Protein AF-A0A959ILE0-F1 (afdb_monomer_lite)

pLDDT: mean 98.1, std 1.29, range [90.69, 98.88]

Foldseek 3Di:
DPPQAAQALDPVQVVVVVVCVVPQDLQKAFEAEQRHTDDIDGHGNPDDNYDYDAQDDDPVQSDPVNSVVCSVVSNHGHNDDCRNVPNDPWQVVCLVVLLVVVQVVCVVPPPRAQQLHEAEEEDLDRHCLSNLVSNQVRLHQYEYEYQDVVSVVVSCVVVSAVEEDQDPVVSVVVSNVSSVVSGRHGYYYNDDPD

Radius of gyration: 21.3 Å; chains: 1; bounding box: 47×32×57 Å

Structure (mmCIF, N/CA/C/O backbone):
data_AF-A0A959ILE0-F1
#
_entry.id   AF-A0A959ILE0-F1
#
loop_
_atom_site.group_PDB
_atom_site.id
_atom_site.type_symbol
_atom_site.label_atom_id
_atom_site.label_alt_id
_atom_site.label_comp_id
_atom_site.label_asym_id
_atom_site.label_entity_id
_atom_site.label_seq_id
_atom_site.pdbx_PDB_ins_code
_atom_site.Cartn_x
_atom_site.Cartn_y
_atom_site.Cartn_z
_atom_site.occupancy
_atom_site.B_iso_or_equiv
_atom_site.auth_seq_id
_atom_site.auth_comp_id
_atom_site.auth_asym_id
_atom_site.auth_atom_id
_atom_site.pdbx_PDB_model_num
ATOM 1 N N . TYR A 1 1 ? 2.939 3.108 -3.927 1.00 90.69 1 TYR A N 1
ATOM 2 C CA . TYR A 1 1 ? 2.447 3.093 -2.524 1.00 90.69 1 TYR A CA 1
ATOM 3 C C . TYR A 1 1 ? 3.365 2.202 -1.694 1.00 90.69 1 TYR A C 1
ATOM 5 O O . TYR A 1 1 ? 4.237 1.571 -2.276 1.00 90.69 1 TYR A O 1
ATOM 13 N N . GLY A 1 2 ? 3.186 2.142 -0.366 1.00 90.69 2 GLY A N 1
ATOM 14 C CA . GLY A 1 2 ? 3.965 1.242 0.498 1.00 90.69 2 GLY A CA 1
ATOM 15 C C . GLY A 1 2 ? 5.450 1.609 0.555 1.00 90.69 2 GLY A C 1
ATOM 16 O O . GLY A 1 2 ? 6.290 0.851 0.085 1.00 90.69 2 GLY A O 1
ATOM 17 N N . GLY A 1 3 ? 5.769 2.797 1.073 1.00 92.38 3 GLY A N 1
ATOM 18 C CA . GLY A 1 3 ? 7.134 3.328 1.055 1.00 92.38 3 GLY A CA 1
ATOM 19 C C . GLY A 1 3 ? 7.540 3.778 -0.348 1.00 92.38 3 GLY A C 1
ATOM 20 O O . GLY A 1 3 ? 6.839 4.576 -0.970 1.00 92.38 3 GLY A O 1
ATOM 21 N N . THR A 1 4 ? 8.650 3.248 -0.861 1.00 94.19 4 THR A N 1
ATOM 22 C CA . THR A 1 4 ? 9.265 3.651 -2.138 1.00 94.19 4 THR A CA 1
ATOM 23 C C . THR A 1 4 ? 8.757 2.870 -3.356 1.00 94.19 4 THR A C 1
ATOM 25 O O . THR A 1 4 ? 9.432 2.838 -4.379 1.00 94.19 4 THR A O 1
ATOM 28 N N . GLY A 1 5 ? 7.576 2.241 -3.282 1.00 96.50 5 GLY A N 1
ATOM 29 C CA . GLY A 1 5 ? 6.996 1.505 -4.411 1.00 96.50 5 GLY A CA 1
ATOM 30 C C . GLY A 1 5 ? 6.682 2.419 -5.603 1.00 96.50 5 GLY A C 1
ATOM 31 O O . GLY A 1 5 ? 5.855 3.330 -5.462 1.00 96.50 5 GLY A O 1
ATOM 32 N N . ARG A 1 6 ? 7.305 2.161 -6.763 1.00 97.81 6 ARG A N 1
ATOM 33 C CA . ARG A 1 6 ? 7.253 2.997 -7.983 1.00 97.81 6 ARG A CA 1
ATOM 34 C C . ARG A 1 6 ? 6.682 2.246 -9.193 1.00 97.81 6 ARG A C 1
ATOM 36 O O . ARG A 1 6 ? 6.701 1.021 -9.235 1.00 97.81 6 ARG A O 1
ATOM 43 N N . ALA A 1 7 ? 6.201 3.009 -10.179 1.00 98.31 7 ALA A N 1
ATOM 44 C CA . ALA A 1 7 ? 5.674 2.490 -11.448 1.00 98.31 7 ALA A CA 1
ATOM 45 C C . ALA A 1 7 ? 6.743 2.320 -12.544 1.00 98.31 7 ALA A C 1
ATOM 47 O O . ALA A 1 7 ? 6.617 1.454 -13.406 1.00 98.31 7 ALA A O 1
ATOM 48 N N . ALA A 1 8 ? 7.795 3.137 -12.499 1.00 98.56 8 ALA A N 1
ATOM 49 C CA . ALA A 1 8 ? 8.966 3.072 -13.366 1.00 98.56 8 ALA A CA 1
ATOM 50 C C . ALA A 1 8 ? 10.212 3.425 -12.544 1.00 98.56 8 ALA A C 1
ATOM 52 O O . ALA A 1 8 ? 10.105 4.104 -11.516 1.00 98.56 8 ALA A O 1
ATOM 53 N N . ARG A 1 9 ? 11.384 2.949 -12.980 1.00 98.44 9 ARG A N 1
ATOM 54 C CA . ARG A 1 9 ? 12.636 3.094 -12.217 1.00 98.44 9 ARG A CA 1
ATOM 55 C C . ARG A 1 9 ? 12.995 4.559 -11.976 1.00 98.44 9 ARG A C 1
ATOM 57 O O . ARG A 1 9 ? 13.270 4.977 -10.851 1.00 98.44 9 ARG A O 1
ATOM 64 N N . ASP A 1 10 ? 12.945 5.311 -13.064 1.00 98.25 10 ASP A N 1
ATOM 65 C CA . ASP A 1 10 ? 13.296 6.714 -13.192 1.00 98.25 10 ASP A CA 1
ATOM 66 C C . ASP A 1 10 ? 12.513 7.330 -14.367 1.00 98.25 10 ASP A C 1
ATOM 68 O O . ASP A 1 10 ? 11.822 6.633 -15.120 1.00 98.25 10 ASP A O 1
ATOM 72 N N . TRP A 1 11 ? 12.596 8.652 -14.520 1.00 98.38 11 TRP A N 1
ATOM 73 C CA . TRP A 1 11 ? 11.901 9.374 -15.589 1.00 98.38 11 TRP A CA 1
ATOM 74 C C . TRP A 1 11 ? 12.326 8.949 -17.005 1.00 98.38 11 TRP A C 1
ATOM 76 O O . TRP A 1 11 ? 11.441 8.730 -17.837 1.00 98.38 11 TRP A O 1
ATOM 86 N N . PRO A 1 12 ? 13.625 8.761 -17.318 1.00 98.56 12 PRO A N 1
ATOM 87 C CA . PRO A 1 12 ? 14.031 8.213 -18.611 1.00 98.56 12 PRO A CA 1
ATOM 88 C C . PRO A 1 12 ? 13.381 6.859 -18.924 1.00 98.56 12 PRO A C 1
ATOM 90 O O . PRO A 1 12 ? 12.897 6.655 -20.040 1.00 98.56 12 PRO A O 1
ATOM 93 N N . SER A 1 13 ? 13.314 5.961 -17.937 1.00 98.62 13 SER A N 1
ATOM 94 C CA . SER A 1 13 ? 12.658 4.658 -18.059 1.00 98.62 13 SER A CA 1
ATOM 95 C C . SER A 1 13 ? 11.158 4.805 -18.289 1.00 98.62 13 SER A C 1
ATOM 97 O O . SER A 1 13 ? 10.626 4.147 -19.177 1.00 98.62 13 SER A O 1
ATOM 99 N N . TYR A 1 14 ? 10.484 5.707 -17.568 1.00 98.75 14 TYR A N 1
ATOM 100 C CA . TYR A 1 14 ? 9.071 6.026 -17.798 1.00 98.75 14 TYR A CA 1
ATOM 101 C C . TYR A 1 14 ? 8.812 6.465 -19.246 1.00 98.75 14 TYR A C 1
ATOM 103 O O . TYR A 1 14 ? 7.961 5.899 -19.931 1.00 98.75 14 TYR A O 1
ATOM 111 N N . HIS A 1 15 ? 9.585 7.425 -19.756 1.00 98.69 15 HIS A N 1
ATOM 112 C CA . HIS A 1 15 ? 9.412 7.893 -21.130 1.00 98.69 15 HIS A CA 1
ATOM 113 C C . HIS A 1 15 ? 9.738 6.805 -22.161 1.00 98.69 15 HIS A C 1
ATOM 115 O O . HIS A 1 15 ? 9.081 6.731 -23.197 1.00 98.69 15 HIS A O 1
ATOM 121 N N . ALA A 1 16 ? 10.727 5.949 -21.890 1.00 98.62 16 ALA A N 1
ATOM 122 C CA . ALA A 1 16 ? 11.033 4.808 -22.745 1.00 98.62 16 ALA A CA 1
ATOM 123 C C . ALA A 1 16 ? 9.901 3.768 -22.755 1.00 98.62 16 ALA A C 1
ATOM 125 O O . ALA A 1 16 ? 9.574 3.266 -23.829 1.00 98.62 16 ALA A O 1
ATOM 126 N N . LEU A 1 17 ? 9.267 3.490 -21.608 1.00 98.69 17 LEU A N 1
ATOM 127 C CA . LEU A 1 17 ? 8.103 2.600 -21.517 1.00 98.69 17 LEU A CA 1
ATOM 128 C C . LEU A 1 17 ? 6.963 3.130 -22.382 1.00 98.69 17 LEU A C 1
ATOM 130 O O . LEU A 1 17 ? 6.455 2.403 -23.227 1.00 98.69 17 LEU A O 1
ATOM 134 N N . MET A 1 18 ? 6.626 4.414 -22.230 1.00 98.62 18 MET A N 1
ATOM 135 C CA . MET A 1 18 ? 5.557 5.051 -23.002 1.00 98.62 18 MET A CA 1
ATOM 136 C C . MET A 1 18 ? 5.820 4.999 -24.509 1.00 98.62 18 MET A C 1
ATOM 138 O O . MET A 1 18 ? 4.928 4.630 -25.268 1.00 98.62 18 MET A O 1
ATOM 142 N N . ARG A 1 19 ? 7.046 5.319 -24.952 1.00 98.44 19 ARG A N 1
ATOM 143 C CA . ARG A 1 19 ? 7.414 5.226 -26.375 1.00 98.44 19 ARG A CA 1
ATOM 144 C C . ARG A 1 19 ? 7.326 3.796 -26.899 1.00 98.44 19 ARG A C 1
ATOM 146 O O . ARG A 1 19 ? 6.804 3.597 -27.985 1.00 98.44 19 ARG A O 1
ATOM 153 N N . THR A 1 20 ? 7.819 2.826 -26.130 1.00 98.50 20 THR A N 1
ATOM 154 C CA . THR A 1 20 ? 7.827 1.415 -26.542 1.00 98.50 20 THR A CA 1
ATOM 155 C C . THR A 1 20 ? 6.406 0.873 -26.649 1.00 98.50 20 THR A C 1
ATOM 157 O O . THR A 1 20 ? 6.073 0.260 -27.653 1.00 98.50 20 THR A O 1
ATOM 160 N N . LEU A 1 21 ? 5.549 1.152 -25.660 1.00 98.38 21 LEU A N 1
ATOM 161 C CA . LEU A 1 21 ? 4.138 0.754 -25.671 1.00 98.38 21 LEU A CA 1
ATOM 162 C C . LEU A 1 21 ? 3.367 1.368 -26.844 1.00 98.38 21 LEU A C 1
ATOM 164 O O . LEU A 1 21 ? 2.532 0.692 -27.430 1.00 98.38 21 LEU A O 1
ATOM 168 N N . ALA A 1 22 ? 3.658 2.620 -27.209 1.00 98.44 22 ALA A N 1
ATOM 169 C CA . ALA A 1 22 ? 2.990 3.301 -28.318 1.00 98.44 22 ALA A CA 1
ATOM 170 C C . ALA A 1 22 ? 3.306 2.700 -29.700 1.00 98.44 22 ALA A C 1
ATOM 172 O O . ALA A 1 22 ? 2.550 2.925 -30.641 1.00 98.44 22 ALA A O 1
ATOM 173 N N . THR A 1 23 ? 4.414 1.964 -29.835 1.00 98.00 23 THR A N 1
ATOM 174 C CA . THR A 1 23 ? 4.855 1.366 -31.107 1.00 98.00 23 THR A CA 1
ATOM 175 C C . THR A 1 23 ? 4.936 -0.161 -31.064 1.00 98.00 23 THR A C 1
ATOM 177 O O . THR A 1 23 ? 5.464 -0.756 -32.001 1.00 98.00 23 THR A O 1
ATOM 180 N N . LEU A 1 24 ? 4.482 -0.797 -29.979 1.00 98.50 24 LEU A N 1
ATOM 181 C CA . LEU A 1 24 ? 4.552 -2.247 -29.798 1.00 98.50 24 LEU A CA 1
ATOM 182 C C . LEU A 1 24 ? 3.536 -2.933 -30.716 1.00 98.50 24 LEU A C 1
ATOM 184 O O . LEU A 1 24 ? 2.353 -2.598 -30.676 1.00 98.50 24 LEU A O 1
ATOM 188 N N . ARG A 1 25 ? 3.982 -3.890 -31.534 1.00 98.56 25 ARG A N 1
ATOM 189 C CA . ARG A 1 25 ? 3.092 -4.631 -32.439 1.00 98.56 25 ARG A CA 1
ATOM 190 C C . ARG A 1 25 ? 2.279 -5.693 -31.699 1.00 98.56 25 ARG A C 1
ATOM 192 O O . ARG A 1 25 ? 2.666 -6.166 -30.629 1.00 98.56 25 ARG A O 1
ATOM 199 N N . ASP A 1 26 ? 1.185 -6.126 -32.322 1.00 98.31 26 ASP A N 1
ATOM 200 C CA . ASP A 1 26 ? 0.279 -7.135 -31.763 1.00 98.31 26 ASP A CA 1
ATOM 201 C C . ASP A 1 26 ? 0.936 -8.505 -31.571 1.00 98.31 26 ASP A C 1
ATOM 203 O O . ASP A 1 26 ? 0.453 -9.296 -30.776 1.00 98.31 26 ASP A O 1
ATOM 207 N N . ASP A 1 27 ? 2.048 -8.802 -32.246 1.00 98.62 27 ASP A N 1
ATOM 208 C CA . ASP A 1 27 ? 2.811 -10.041 -32.085 1.00 98.62 27 ASP A CA 1
ATOM 209 C C . ASP A 1 27 ? 4.152 -9.836 -31.362 1.00 98.62 27 ASP A C 1
ATOM 211 O O . ASP A 1 27 ? 5.049 -10.671 -31.466 1.00 98.62 27 ASP A O 1
ATOM 215 N N . GLU A 1 28 ? 4.298 -8.744 -30.606 1.00 98.88 28 GLU A N 1
ATOM 216 C CA . GLU A 1 28 ? 5.492 -8.433 -29.818 1.00 98.88 28 GLU A CA 1
ATOM 217 C C . GLU A 1 28 ? 5.226 -8.422 -28.308 1.00 98.88 28 GLU A C 1
ATOM 219 O O . GLU A 1 28 ? 4.115 -8.187 -27.832 1.00 98.88 28 GLU A O 1
ATOM 224 N N . THR A 1 29 ? 6.284 -8.656 -27.534 1.00 98.88 29 THR A N 1
ATOM 225 C CA . THR A 1 29 ? 6.282 -8.596 -26.073 1.00 98.88 29 THR A CA 1
ATOM 226 C C . THR A 1 29 ? 7.426 -7.707 -25.590 1.00 98.88 29 THR A C 1
ATOM 228 O O . THR A 1 29 ? 8.596 -7.971 -25.881 1.00 98.88 29 THR A O 1
ATOM 231 N N . MET A 1 30 ? 7.103 -6.670 -24.815 1.00 98.81 30 MET A N 1
ATOM 232 C CA . MET A 1 30 ? 8.082 -5.832 -24.121 1.00 98.81 30 MET A CA 1
ATOM 233 C C . MET A 1 30 ? 8.529 -6.492 -22.811 1.00 98.81 30 MET A C 1
ATOM 235 O O . MET A 1 30 ? 7.708 -6.936 -22.008 1.00 98.81 30 MET A O 1
ATOM 239 N N . LEU A 1 31 ? 9.837 -6.499 -22.562 1.00 98.88 31 LEU A N 1
ATOM 240 C CA . LEU A 1 31 ? 10.443 -6.970 -21.320 1.00 98.88 31 LEU A CA 1
ATOM 241 C C . LEU A 1 31 ? 10.779 -5.780 -20.419 1.00 98.88 31 LEU A C 1
ATOM 243 O O . LEU A 1 31 ? 11.516 -4.873 -20.818 1.00 98.88 31 LEU A O 1
ATOM 247 N N . VAL A 1 32 ? 10.271 -5.802 -19.187 1.00 98.88 32 VAL A N 1
ATOM 248 C CA . VAL A 1 32 ? 10.534 -4.781 -18.168 1.00 98.88 32 VAL A CA 1
ATOM 249 C C . VAL A 1 32 ? 11.290 -5.404 -17.001 1.00 98.88 32 VAL A C 1
ATOM 251 O O . VAL A 1 32 ? 10.776 -6.274 -16.299 1.00 98.88 32 VAL A O 1
ATOM 254 N N . GLN A 1 33 ? 12.508 -4.925 -16.764 1.00 98.81 33 GLN A N 1
ATOM 255 C CA . GLN A 1 33 ? 13.343 -5.336 -15.640 1.00 98.81 33 GLN A CA 1
ATOM 256 C C . GLN A 1 33 ? 13.405 -4.195 -14.629 1.00 98.81 33 GLN A C 1
ATOM 258 O O . GLN A 1 33 ? 13.875 -3.105 -14.955 1.00 98.81 33 GLN A O 1
ATOM 263 N N . SER A 1 34 ? 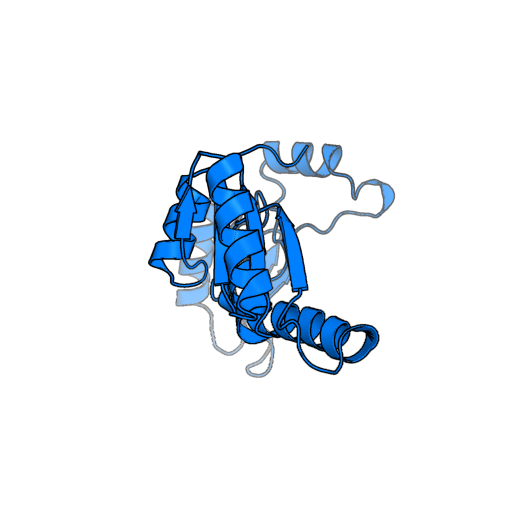12.917 -4.422 -13.408 1.00 98.56 34 SER A N 1
ATOM 264 C CA . SER A 1 34 ? 12.873 -3.431 -12.320 1.00 98.56 34 SER A CA 1
ATOM 265 C C . SER A 1 34 ? 12.493 -2.031 -12.818 1.00 98.56 34 SER A C 1
ATOM 267 O O . SER A 1 34 ? 13.277 -1.087 -12.704 1.00 98.56 34 SER A O 1
ATOM 269 N N . GLY A 1 35 ? 11.322 -1.924 -13.453 1.00 98.44 35 GLY A N 1
ATOM 270 C CA . GLY A 1 35 ? 10.753 -0.667 -13.949 1.00 98.44 35 GLY A CA 1
ATOM 271 C C . GLY A 1 35 ? 11.453 -0.016 -15.146 1.00 98.44 35 GLY A C 1
ATOM 272 O O . GLY A 1 35 ? 11.182 1.155 -15.413 1.00 98.44 35 GLY A O 1
ATOM 273 N N . ARG A 1 36 ? 12.351 -0.726 -15.842 1.00 98.75 36 ARG A N 1
ATOM 274 C CA . ARG A 1 36 ? 13.032 -0.258 -17.059 1.00 98.75 36 ARG A CA 1
ATOM 275 C C . ARG A 1 36 ? 12.714 -1.179 -18.244 1.00 98.75 36 ARG A C 1
ATOM 277 O O . ARG A 1 36 ? 12.836 -2.392 -18.080 1.00 98.75 36 ARG A O 1
ATOM 284 N N . PRO A 1 37 ? 12.353 -0.648 -19.426 1.00 98.50 37 PRO A N 1
ATOM 285 C CA . PRO A 1 37 ? 12.193 -1.462 -20.625 1.00 98.50 37 PRO A CA 1
ATOM 286 C C . PRO A 1 37 ? 13.579 -1.858 -21.136 1.00 98.50 37 PRO A C 1
ATOM 288 O O . PRO A 1 37 ? 14.425 -0.993 -21.370 1.00 98.50 37 PRO A O 1
ATOM 291 N N . VAL A 1 38 ? 13.828 -3.160 -21.260 1.00 98.56 38 VAL A N 1
ATOM 292 C CA . VAL A 1 38 ? 15.154 -3.705 -21.609 1.00 98.56 38 VAL A CA 1
ATOM 293 C C . VAL A 1 38 ? 15.184 -4.420 -22.955 1.00 98.56 38 VAL A C 1
ATOM 295 O O . VAL A 1 38 ? 16.262 -4.683 -23.476 1.00 98.56 38 VAL A O 1
ATOM 298 N N . GLY A 1 39 ? 14.025 -4.698 -23.546 1.00 98.44 39 GLY A N 1
ATOM 299 C CA . GLY A 1 39 ? 13.944 -5.279 -24.878 1.00 98.44 39 GLY A CA 1
ATOM 300 C C . GLY A 1 39 ? 12.511 -5.485 -25.341 1.00 98.44 39 GLY A C 1
ATOM 301 O O . GLY A 1 39 ? 11.576 -5.460 -24.541 1.00 98.44 39 GLY A O 1
ATOM 302 N N . VAL A 1 40 ? 12.364 -5.705 -26.642 1.00 98.75 40 VAL A N 1
ATOM 303 C CA . VAL A 1 40 ? 11.129 -6.147 -27.290 1.00 98.75 40 VAL A CA 1
ATOM 304 C C . VAL A 1 40 ? 11.476 -7.385 -28.100 1.00 98.75 40 VAL A C 1
ATOM 306 O O . VAL A 1 40 ? 12.479 -7.389 -28.813 1.00 98.75 40 VAL A O 1
ATOM 309 N N . MET A 1 41 ? 10.675 -8.437 -27.972 1.00 98.44 41 MET A N 1
ATOM 310 C CA . MET A 1 41 ? 10.832 -9.654 -28.762 1.00 98.44 41 MET A CA 1
ATOM 311 C C . MET A 1 41 ? 9.534 -9.988 -29.473 1.00 98.44 41 MET A C 1
ATOM 313 O O . MET A 1 41 ? 8.451 -9.798 -28.921 1.00 98.44 41 MET A O 1
ATOM 317 N N . ARG A 1 42 ? 9.649 -10.518 -30.690 1.00 98.62 42 ARG A N 1
ATOM 318 C CA . ARG A 1 42 ? 8.508 -11.092 -31.394 1.00 98.62 42 ARG A CA 1
ATOM 319 C C . ARG A 1 42 ? 8.097 -12.390 -30.704 1.00 98.62 42 ARG A C 1
ATOM 321 O O . ARG A 1 42 ? 8.936 -13.255 -30.462 1.00 98.62 42 ARG A O 1
ATOM 328 N N . THR A 1 43 ? 6.818 -12.505 -30.396 1.00 98.56 43 THR A N 1
ATOM 329 C CA . THR A 1 43 ? 6.179 -13.674 -29.800 1.00 98.56 43 THR A CA 1
ATOM 330 C C . THR A 1 43 ? 5.019 -14.095 -30.706 1.00 98.56 43 THR A C 1
ATOM 332 O O . THR A 1 43 ? 5.259 -14.585 -31.807 1.00 98.56 43 THR A O 1
ATOM 335 N N . HIS A 1 44 ? 3.776 -13.913 -30.271 1.00 98.50 44 HIS A N 1
ATOM 336 C CA . HIS A 1 44 ? 2.559 -14.156 -31.044 1.00 98.50 44 HIS A CA 1
ATOM 337 C C . HIS A 1 44 ? 1.394 -13.374 -30.427 1.00 98.50 44 HIS A C 1
ATOM 339 O O . HIS A 1 44 ? 1.457 -12.968 -29.267 1.00 98.50 44 HIS A O 1
ATOM 345 N N . GLU A 1 45 ? 0.298 -13.195 -31.160 1.00 98.06 45 GLU A N 1
ATOM 346 C CA . GLU A 1 45 ? -0.845 -12.368 -30.736 1.00 98.06 45 GLU A CA 1
ATOM 347 C C . GLU A 1 45 ? -1.474 -12.771 -29.392 1.00 98.06 45 GLU A C 1
ATOM 349 O O . GLU A 1 45 ? -1.920 -11.907 -28.645 1.00 98.06 45 GLU A O 1
ATOM 354 N N . TRP A 1 46 ? -1.443 -14.053 -29.020 1.00 98.12 46 TRP A N 1
ATOM 355 C CA . TRP A 1 46 ? -2.004 -14.521 -27.740 1.00 98.12 46 TRP A CA 1
ATOM 356 C C . TRP A 1 46 ? -1.031 -14.459 -26.553 1.00 98.12 46 TRP A C 1
ATOM 358 O O . TRP A 1 46 ? -1.405 -14.793 -25.430 1.00 98.12 46 TRP A O 1
ATOM 368 N N . ALA A 1 47 ? 0.228 -14.074 -26.781 1.00 98.56 47 ALA A N 1
ATOM 369 C CA . ALA A 1 47 ? 1.194 -13.893 -25.705 1.00 98.56 47 ALA A CA 1
ATOM 370 C C . ALA A 1 47 ? 0.919 -12.582 -24.946 1.00 98.56 47 ALA A C 1
ATOM 372 O O . ALA A 1 47 ? 0.360 -11.640 -25.513 1.00 98.56 47 ALA A O 1
ATOM 373 N N . PRO A 1 48 ? 1.357 -12.460 -23.681 1.00 98.62 48 PRO A N 1
ATOM 374 C CA . PRO A 1 48 ? 1.345 -11.177 -22.992 1.00 98.62 48 PRO A CA 1
ATOM 375 C C . PRO A 1 48 ? 2.115 -10.112 -23.781 1.00 98.62 48 PRO A C 1
ATOM 377 O O . PRO A 1 48 ? 3.242 -10.344 -24.222 1.00 98.62 48 PRO A O 1
ATOM 380 N N . ARG A 1 49 ? 1.545 -8.909 -23.902 1.00 98.62 49 ARG A N 1
ATOM 381 C CA . ARG A 1 49 ? 2.226 -7.755 -24.518 1.00 98.62 49 ARG A CA 1
ATOM 382 C C . ARG A 1 49 ? 3.376 -7.226 -23.662 1.00 98.62 49 ARG A C 1
ATOM 384 O O . ARG A 1 49 ? 4.314 -6.631 -24.182 1.00 98.62 49 ARG A O 1
ATOM 391 N N . VAL A 1 50 ? 3.338 -7.456 -22.350 1.00 98.81 50 VAL A N 1
ATOM 392 C CA . VAL A 1 50 ? 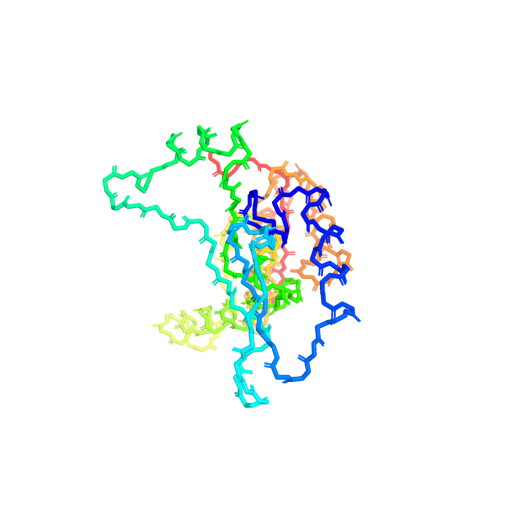4.381 -7.017 -21.418 1.00 98.81 50 VAL A CA 1
ATOM 393 C C . VAL A 1 50 ? 4.669 -8.116 -20.403 1.00 98.81 50 VAL A C 1
ATOM 395 O O . VAL A 1 50 ? 3.748 -8.664 -19.802 1.00 98.81 50 VAL A O 1
ATOM 398 N N . LEU A 1 51 ? 5.951 -8.404 -20.186 1.00 98.81 51 LEU A N 1
ATOM 399 C CA . LEU A 1 51 ? 6.434 -9.250 -19.097 1.00 98.81 51 LEU A CA 1
ATOM 400 C C . LEU A 1 51 ? 7.293 -8.411 -18.153 1.00 98.81 51 LEU A C 1
ATOM 402 O O . LEU A 1 51 ? 8.194 -7.692 -18.591 1.00 98.81 51 LEU A O 1
ATOM 406 N N . ILE A 1 52 ? 7.007 -8.497 -16.855 1.00 98.88 52 ILE A N 1
ATOM 407 C CA . ILE A 1 52 ? 7.611 -7.638 -15.836 1.00 98.88 52 ILE A CA 1
ATOM 408 C C . ILE A 1 52 ? 8.273 -8.501 -14.763 1.00 98.88 52 ILE A C 1
ATOM 410 O O . ILE A 1 52 ? 7.632 -9.359 -14.161 1.00 98.88 52 ILE A O 1
ATOM 414 N N . ALA A 1 53 ? 9.542 -8.216 -14.476 1.00 98.75 53 ALA A N 1
ATOM 415 C CA . ALA A 1 53 ? 10.280 -8.784 -13.354 1.00 98.75 53 ALA A CA 1
ATOM 416 C C . ALA A 1 53 ? 10.903 -7.646 -12.535 1.00 98.75 53 ALA A C 1
ATOM 418 O O . ALA A 1 53 ? 11.896 -7.041 -12.945 1.00 98.75 53 ALA A O 1
ATOM 419 N N . ASN A 1 54 ? 10.315 -7.336 -11.377 1.00 98.56 54 ASN A N 1
ATOM 420 C CA . ASN A 1 54 ? 10.744 -6.233 -10.516 1.00 98.56 54 ASN A CA 1
ATOM 421 C C . ASN A 1 54 ? 11.367 -6.744 -9.216 1.00 98.56 54 ASN A C 1
ATOM 423 O O . ASN A 1 54 ? 10.851 -7.675 -8.610 1.00 98.56 54 ASN A O 1
ATOM 427 N N . SER A 1 55 ? 12.431 -6.078 -8.759 1.00 98.25 55 SER A N 1
ATOM 428 C CA . SER A 1 55 ? 12.997 -6.222 -7.404 1.00 98.25 55 SER A CA 1
ATOM 429 C C . SER A 1 55 ? 13.556 -7.605 -7.036 1.00 98.25 55 SER A C 1
ATOM 431 O O . SER A 1 55 ? 13.945 -7.804 -5.889 1.00 98.25 55 SER A O 1
ATOM 433 N N . ASN A 1 56 ? 13.631 -8.542 -7.982 1.00 98.56 56 ASN A N 1
ATOM 434 C CA . ASN A 1 56 ? 14.182 -9.873 -7.741 1.00 98.56 56 ASN A CA 1
ATOM 435 C C . ASN A 1 56 ? 15.690 -9.797 -7.471 1.00 98.56 56 ASN A C 1
ATOM 437 O O . ASN A 1 56 ? 16.433 -9.206 -8.256 1.00 98.56 56 ASN A O 1
ATOM 441 N N . LEU A 1 57 ? 16.126 -10.430 -6.383 1.00 98.38 57 LEU A N 1
ATOM 442 C CA . LEU A 1 57 ? 17.525 -10.606 -5.995 1.00 98.38 57 LEU A CA 1
ATOM 443 C C . LEU A 1 57 ? 17.756 -12.082 -5.666 1.00 98.38 57 LEU A C 1
ATOM 445 O O . LEU A 1 57 ? 16.833 -12.782 -5.249 1.00 98.38 57 LEU A O 1
ATOM 449 N N . VAL A 1 58 ? 18.985 -12.558 -5.862 1.00 98.44 58 VAL A N 1
ATOM 450 C CA . VAL A 1 58 ? 19.382 -13.908 -5.435 1.00 98.44 58 VAL A CA 1
ATOM 451 C C . VAL A 1 58 ? 19.243 -14.007 -3.911 1.00 98.44 58 VAL A C 1
ATOM 453 O O . VAL A 1 58 ? 19.490 -13.019 -3.224 1.00 98.44 58 VAL A O 1
ATOM 456 N N . GLY A 1 59 ? 18.845 -15.173 -3.389 1.00 98.00 59 GLY A N 1
ATOM 457 C CA . GLY A 1 59 ? 18.434 -15.363 -1.988 1.00 98.00 59 GLY A CA 1
ATOM 458 C C . GLY A 1 59 ? 19.373 -14.740 -0.949 1.00 98.00 59 GLY A C 1
ATOM 459 O O . GLY A 1 59 ? 18.922 -13.930 -0.144 1.00 98.00 59 GLY A O 1
ATOM 460 N N . ASP A 1 60 ? 20.677 -15.016 -1.034 1.00 98.06 60 ASP A N 1
ATOM 461 C CA . ASP A 1 60 ? 21.680 -14.485 -0.089 1.00 98.06 60 ASP A CA 1
ATOM 462 C C . ASP A 1 60 ? 21.828 -12.951 -0.143 1.00 98.06 60 ASP A C 1
ATOM 464 O O . ASP A 1 60 ? 22.312 -12.322 0.797 1.00 98.06 60 ASP A O 1
ATOM 468 N N . TRP A 1 61 ? 21.372 -12.326 -1.230 1.00 98.25 61 TRP A N 1
ATOM 469 C CA . TRP A 1 61 ? 21.417 -10.882 -1.471 1.00 98.25 61 TRP A CA 1
ATOM 470 C C . TRP A 1 61 ? 20.051 -10.207 -1.343 1.00 98.25 61 TRP A C 1
ATOM 472 O O . TRP A 1 61 ? 19.964 -8.990 -1.504 1.00 98.25 61 TRP A O 1
ATOM 482 N N . ALA A 1 62 ? 18.984 -10.951 -1.040 1.00 98.31 62 ALA A N 1
ATOM 483 C CA . ALA A 1 62 ? 17.623 -10.436 -0.919 1.00 98.31 62 ALA A CA 1
ATOM 484 C C . ALA A 1 62 ? 17.415 -9.655 0.396 1.00 98.31 62 ALA A C 1
ATOM 486 O O . ALA A 1 62 ? 16.548 -9.965 1.211 1.00 98.31 62 ALA A O 1
ATOM 487 N N . THR A 1 63 ? 18.230 -8.618 0.608 1.00 98.31 63 THR A N 1
ATOM 488 C CA . THR A 1 63 ? 18.260 -7.786 1.814 1.00 98.31 63 THR A CA 1
ATOM 489 C C . THR A 1 63 ? 18.081 -6.307 1.473 1.00 98.31 63 THR A C 1
ATOM 491 O O . THR A 1 63 ? 18.441 -5.843 0.389 1.00 98.31 63 THR A O 1
ATOM 494 N N . TRP A 1 64 ? 17.549 -5.526 2.417 1.00 98.12 64 TRP A N 1
ATOM 495 C CA . TRP A 1 64 ? 17.382 -4.080 2.233 1.00 98.12 64 TRP A CA 1
ATOM 496 C C . TRP A 1 64 ? 18.692 -3.312 2.009 1.00 98.12 64 TRP A C 1
ATOM 498 O O . TRP A 1 64 ? 18.685 -2.429 1.151 1.00 98.12 64 TRP A O 1
ATOM 508 N N . PRO A 1 65 ? 19.802 -3.584 2.728 1.00 98.38 65 PRO A N 1
ATOM 509 C CA . PRO A 1 65 ? 21.073 -2.915 2.459 1.00 98.38 65 PRO A CA 1
ATOM 510 C C . PRO A 1 65 ? 21.550 -3.108 1.017 1.00 98.38 65 PRO A C 1
ATOM 512 O O . PRO A 1 65 ? 21.885 -2.128 0.352 1.00 98.38 65 PRO A O 1
ATOM 515 N N . GLU A 1 66 ? 21.504 -4.340 0.503 1.00 98.56 66 GLU A N 1
ATOM 516 C CA . GLU A 1 66 ? 21.911 -4.627 -0.874 1.00 98.56 66 GLU A CA 1
ATOM 517 C C . GLU A 1 66 ? 20.948 -4.010 -1.891 1.00 98.56 66 GLU A C 1
ATOM 519 O O . GLU A 1 66 ? 21.376 -3.362 -2.846 1.00 98.56 66 GLU A O 1
ATOM 524 N N . PHE A 1 67 ? 19.639 -4.110 -1.643 1.00 98.44 67 PHE A N 1
ATOM 525 C CA . PHE A 1 67 ? 18.636 -3.440 -2.462 1.00 98.44 67 PHE A CA 1
ATOM 526 C C . PHE A 1 67 ? 18.902 -1.929 -2.561 1.00 98.44 67 PHE A C 1
ATOM 528 O O . PHE A 1 67 ? 18.901 -1.376 -3.659 1.00 98.44 67 PHE A O 1
ATOM 535 N N . ARG A 1 68 ? 19.171 -1.256 -1.434 1.00 98.12 68 ARG A N 1
ATOM 536 C CA . ARG A 1 68 ? 19.446 0.192 -1.387 1.00 98.12 68 ARG A CA 1
ATOM 537 C C . ARG A 1 68 ? 20.751 0.556 -2.088 1.00 98.12 68 ARG A C 1
ATOM 539 O O . ARG A 1 68 ? 20.807 1.593 -2.744 1.00 98.12 68 ARG A O 1
ATOM 546 N N . ARG A 1 69 ? 21.779 -0.295 -1.994 1.00 98.56 69 ARG A N 1
ATOM 547 C CA . ARG A 1 69 ? 23.025 -0.139 -2.758 1.00 98.56 69 ARG A CA 1
ATOM 548 C C . ARG A 1 69 ? 22.757 -0.204 -4.263 1.00 98.56 69 ARG A C 1
ATOM 550 O O . ARG A 1 69 ? 23.252 0.628 -5.011 1.00 98.56 69 ARG A O 1
ATOM 557 N N . LEU A 1 70 ? 21.954 -1.162 -4.725 1.00 98.62 70 LEU A N 1
ATOM 558 C CA . LEU A 1 70 ? 21.575 -1.262 -6.139 1.00 98.62 70 LEU A CA 1
ATOM 559 C C . LEU A 1 70 ? 20.660 -0.110 -6.578 1.00 98.62 70 LEU A C 1
ATOM 561 O O . LEU A 1 70 ? 20.754 0.344 -7.718 1.00 98.62 70 LEU A O 1
ATOM 565 N N . GLU A 1 71 ? 19.782 0.371 -5.697 1.00 97.69 71 GLU A N 1
ATOM 566 C CA . GLU A 1 71 ? 18.890 1.502 -5.973 1.00 97.69 71 GLU A CA 1
ATOM 567 C C . GLU A 1 71 ? 19.693 2.795 -6.149 1.00 97.69 71 GLU A C 1
ATOM 569 O O . GLU A 1 71 ? 19.459 3.520 -7.115 1.00 97.69 71 GLU A O 1
ATOM 574 N N . SER A 1 72 ? 20.686 3.055 -5.289 1.00 97.56 72 SER A N 1
ATOM 575 C CA . SER A 1 72 ? 21.556 4.234 -5.413 1.00 97.56 72 SER A CA 1
ATOM 576 C C . SER A 1 72 ? 22.424 4.206 -6.674 1.00 97.56 72 SER A C 1
ATOM 578 O O . SER A 1 72 ? 22.746 5.257 -7.221 1.00 97.56 72 SER A O 1
ATOM 580 N N . LEU A 1 73 ? 22.742 3.010 -7.178 1.00 98.19 73 LEU A N 1
ATOM 581 C CA . LEU A 1 73 ? 23.414 2.804 -8.463 1.00 98.19 73 LEU A CA 1
ATOM 582 C C . LEU A 1 73 ? 22.460 2.860 -9.674 1.00 98.19 73 LEU A C 1
ATOM 584 O O . LEU A 1 73 ? 22.910 2.707 -10.808 1.00 98.19 73 LEU A O 1
ATOM 588 N N . GLY A 1 74 ? 21.148 3.036 -9.473 1.00 97.75 74 GLY A N 1
ATOM 589 C CA . GLY A 1 74 ? 20.154 3.052 -10.557 1.00 97.75 74 GLY A CA 1
ATOM 590 C C . GLY A 1 74 ? 19.908 1.681 -11.209 1.00 97.75 74 GLY A C 1
ATOM 591 O O . GLY A 1 74 ? 19.422 1.587 -12.342 1.00 97.75 74 GLY A O 1
ATOM 592 N N . LEU A 1 75 ? 20.247 0.589 -10.519 1.00 98.31 75 LEU A N 1
ATOM 593 C CA . LEU A 1 75 ? 20.190 -0.779 -11.050 1.00 98.31 75 LEU A CA 1
ATOM 594 C C . LEU A 1 75 ? 18.901 -1.524 -10.688 1.00 98.31 75 LEU A C 1
ATOM 596 O O . LEU A 1 75 ? 18.584 -2.540 -11.309 1.00 98.31 75 LEU A O 1
ATOM 600 N N . THR A 1 76 ? 18.128 -1.021 -9.727 1.00 98.50 76 THR A N 1
ATOM 601 C CA . THR A 1 76 ? 16.870 -1.642 -9.304 1.00 98.50 76 THR A CA 1
ATOM 602 C C . THR A 1 76 ? 15.778 -0.612 -9.015 1.00 98.50 76 THR A C 1
ATOM 604 O O . THR A 1 76 ? 16.005 0.594 -9.031 1.00 98.50 76 THR A O 1
ATOM 607 N N . MET A 1 77 ? 14.569 -1.112 -8.784 1.00 98.50 77 MET A N 1
ATOM 608 C CA . MET A 1 77 ? 13.372 -0.365 -8.413 1.00 98.50 77 MET A CA 1
ATOM 609 C C . MET A 1 77 ? 12.558 -1.238 -7.464 1.00 98.50 77 MET A C 1
ATOM 611 O O . MET A 1 77 ? 12.476 -2.449 -7.680 1.00 98.50 77 MET A O 1
ATOM 615 N N . TYR A 1 78 ? 11.913 -0.636 -6.461 1.00 98.44 78 TYR A N 1
ATOM 616 C CA . TYR A 1 78 ? 10.961 -1.345 -5.612 1.00 98.44 78 TYR A CA 1
ATOM 617 C C . TYR A 1 78 ? 9.590 -1.355 -6.295 1.00 98.44 78 TYR A C 1
ATOM 619 O O . TYR A 1 78 ? 8.948 -0.313 -6.432 1.00 98.44 78 TYR A O 1
ATOM 627 N N . GLY A 1 79 ? 9.159 -2.524 -6.772 1.00 97.75 79 GLY A N 1
ATOM 628 C CA . GLY A 1 79 ? 7.899 -2.672 -7.507 1.00 97.75 79 GLY A CA 1
ATOM 629 C C . GLY A 1 79 ? 6.663 -2.761 -6.618 1.00 97.75 79 GLY A C 1
ATOM 630 O O . GLY A 1 79 ? 5.555 -2.522 -7.099 1.00 97.75 79 GLY A O 1
ATOM 631 N N . GLN A 1 80 ? 6.835 -3.084 -5.330 1.00 97.25 80 GLN A N 1
ATOM 632 C CA . GLN A 1 80 ? 5.727 -3.539 -4.484 1.00 97.25 80 GLN A CA 1
ATOM 633 C C . GLN A 1 80 ? 4.952 -4.653 -5.239 1.00 97.25 80 GLN A C 1
ATOM 635 O O . GLN A 1 80 ? 5.560 -5.432 -5.967 1.00 97.25 80 GLN A O 1
ATOM 640 N N . MET A 1 81 ? 3.635 -4.742 -5.092 1.00 97.62 81 MET A N 1
ATOM 641 C CA . MET A 1 81 ? 2.769 -5.665 -5.819 1.00 97.62 81 MET A CA 1
ATOM 642 C C . MET A 1 81 ? 2.183 -4.974 -7.053 1.00 97.62 81 MET A C 1
ATOM 644 O O . MET A 1 81 ? 2.546 -5.317 -8.175 1.00 97.62 81 MET A O 1
ATOM 648 N N . THR A 1 82 ? 1.320 -3.963 -6.867 1.00 97.81 82 THR A N 1
ATOM 649 C CA . THR A 1 82 ? 0.567 -3.334 -7.974 1.00 97.81 82 THR A CA 1
ATOM 650 C C . THR A 1 82 ? 1.144 -2.009 -8.464 1.00 97.81 82 THR A C 1
ATOM 652 O O . THR A 1 82 ? 0.697 -1.482 -9.483 1.00 97.81 82 THR A O 1
ATOM 655 N N . ALA A 1 83 ? 2.163 -1.467 -7.783 1.00 97.19 83 ALA A N 1
ATOM 656 C CA . ALA A 1 83 ? 2.808 -0.226 -8.210 1.00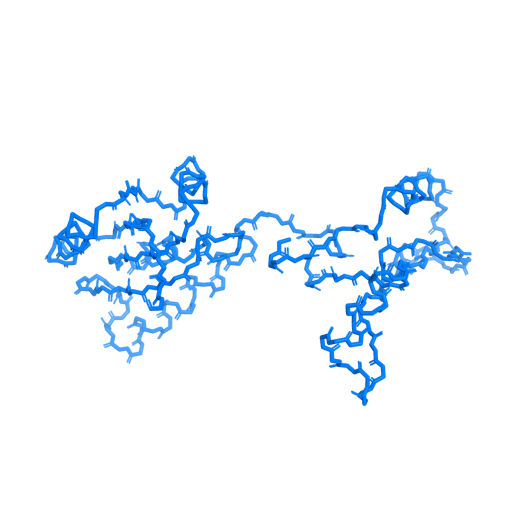 97.19 83 ALA A CA 1
ATOM 657 C C . ALA A 1 83 ? 3.609 -0.438 -9.506 1.00 97.19 83 ALA A C 1
ATOM 659 O O . ALA A 1 83 ? 3.355 0.236 -10.501 1.00 97.19 83 ALA A O 1
ATOM 660 N N . GLY A 1 84 ? 4.526 -1.408 -9.514 1.00 97.94 84 GLY A N 1
ATOM 661 C CA . GLY A 1 84 ? 5.384 -1.717 -10.660 1.00 97.94 84 GLY A CA 1
ATOM 662 C C . GLY A 1 84 ? 4.741 -2.602 -11.731 1.00 97.94 84 GLY A C 1
ATOM 663 O O . GLY A 1 84 ? 5.393 -2.879 -12.733 1.00 97.94 84 GLY A O 1
ATOM 664 N N . SER A 1 85 ? 3.508 -3.067 -11.510 1.00 98.19 85 SER A N 1
ATOM 665 C CA . SER A 1 85 ? 2.713 -3.866 -12.460 1.00 98.19 85 SER A CA 1
ATOM 666 C C . SER A 1 85 ? 1.479 -3.123 -12.989 1.00 98.19 85 SER A C 1
ATOM 668 O O . SER A 1 85 ? 0.659 -3.704 -13.689 1.00 98.19 85 SER A O 1
ATOM 670 N N . TRP A 1 86 ? 1.376 -1.824 -12.681 1.00 98.19 86 TRP A N 1
ATOM 671 C CA . TRP A 1 86 ? 0.443 -0.878 -13.305 1.00 98.19 86 TRP A CA 1
ATOM 672 C C . TRP A 1 86 ? -1.041 -1.213 -13.130 1.00 98.19 86 TRP A C 1
ATOM 674 O O . TRP A 1 86 ? -1.850 -0.971 -14.020 1.00 98.19 86 TRP A O 1
ATOM 684 N N . ILE A 1 87 ? -1.409 -1.724 -11.955 1.00 98.19 87 ILE A N 1
ATOM 685 C CA . ILE A 1 87 ? -2.806 -2.055 -11.634 1.00 98.19 87 ILE A CA 1
ATOM 686 C C . ILE A 1 87 ? -3.236 -1.527 -10.256 1.00 98.19 87 ILE A C 1
ATOM 688 O O . ILE A 1 87 ? -4.136 -2.044 -9.599 1.00 98.19 87 ILE A O 1
ATOM 692 N N . TYR A 1 88 ? -2.570 -0.472 -9.782 1.00 97.31 88 TYR A N 1
ATOM 693 C CA . TYR A 1 88 ? -2.954 0.206 -8.548 1.00 97.31 88 TYR A CA 1
ATOM 694 C C . TYR A 1 88 ? -4.183 1.097 -8.769 1.00 97.31 88 TYR A C 1
ATOM 696 O O . TYR A 1 88 ? -4.111 2.092 -9.486 1.00 97.31 88 TYR A O 1
ATOM 704 N N . ILE A 1 89 ? -5.281 0.785 -8.081 1.00 96.88 89 ILE A N 1
ATOM 705 C CA . ILE A 1 89 ? -6.564 1.506 -8.175 1.00 96.88 89 ILE A CA 1
ATOM 706 C C . ILE A 1 89 ? -6.857 2.369 -6.938 1.00 96.88 89 ILE A C 1
ATOM 708 O O . ILE A 1 89 ? -8.003 2.582 -6.551 1.00 96.88 89 ILE A O 1
ATOM 712 N N . GLY A 1 90 ? -5.809 2.856 -6.273 1.00 94.31 90 GLY A N 1
ATOM 713 C CA . GLY A 1 90 ? -5.968 3.599 -5.025 1.00 94.31 90 GLY A CA 1
ATOM 714 C C . GLY A 1 90 ? -6.275 2.695 -3.830 1.00 94.31 90 GLY A C 1
ATOM 715 O O . GLY A 1 90 ? -6.073 1.481 -3.867 1.00 94.31 90 GLY A O 1
ATOM 716 N N . THR A 1 91 ? -6.777 3.312 -2.760 1.00 93.50 91 THR A N 1
ATOM 717 C CA . THR A 1 91 ? -7.119 2.642 -1.497 1.00 93.50 91 THR A CA 1
ATOM 718 C C . THR A 1 91 ? -8.130 1.500 -1.691 1.00 93.50 91 THR A C 1
ATOM 720 O O . THR A 1 91 ? -8.079 0.502 -0.976 1.00 93.50 91 THR A O 1
ATOM 723 N N . GLN A 1 92 ? -8.999 1.595 -2.705 1.00 96.56 92 GLN A N 1
ATOM 724 C CA . GLN A 1 92 ? -10.022 0.588 -3.003 1.00 96.56 92 GLN A CA 1
ATOM 725 C C . GLN A 1 92 ? -9.433 -0.801 -3.278 1.00 96.56 92 GLN A C 1
ATOM 727 O O . GLN A 1 92 ? -10.061 -1.800 -2.941 1.00 96.56 92 GLN A O 1
ATOM 732 N N . GLY A 1 93 ? -8.216 -0.877 -3.829 1.00 95.88 93 GLY A N 1
ATOM 733 C CA . GLY A 1 93 ? -7.593 -2.147 -4.211 1.00 95.88 93 GLY A CA 1
ATOM 734 C C . GLY A 1 93 ? -7.375 -3.127 -3.055 1.00 95.88 93 GLY A C 1
ATOM 735 O O . GLY A 1 93 ? -7.226 -4.317 -3.304 1.00 95.88 93 GLY A O 1
ATOM 736 N N . ILE A 1 94 ? -7.370 -2.653 -1.804 1.00 97.25 94 ILE A N 1
ATOM 737 C CA . ILE A 1 94 ? -7.267 -3.505 -0.606 1.00 97.25 94 ILE A CA 1
ATOM 738 C C . ILE A 1 94 ? -8.516 -3.469 0.271 1.00 97.25 94 ILE A C 1
ATOM 740 O O . ILE A 1 94 ? -8.629 -4.281 1.185 1.00 97.25 94 ILE A O 1
ATOM 744 N N . LEU A 1 95 ? -9.463 -2.567 -0.013 1.00 97.88 95 LEU A N 1
ATOM 745 C CA . LEU A 1 95 ? -10.613 -2.312 0.850 1.00 97.88 95 LEU A CA 1
ATOM 746 C C . LEU A 1 95 ? -11.401 -3.586 1.144 1.00 97.88 95 LEU A C 1
ATOM 748 O O . LEU A 1 95 ? -11.645 -3.875 2.309 1.00 97.88 95 LEU A O 1
ATOM 752 N N . GLN A 1 96 ? -11.742 -4.365 0.113 1.00 98.25 96 GLN A N 1
ATOM 753 C CA . GLN A 1 96 ? -12.490 -5.606 0.310 1.00 98.25 96 GLN A CA 1
ATOM 754 C C . GLN A 1 96 ? -11.699 -6.604 1.161 1.00 98.25 96 GLN A C 1
ATOM 756 O O . GLN A 1 96 ? -12.235 -7.134 2.120 1.00 98.25 96 GLN A O 1
ATOM 761 N N . GLY A 1 97 ? -10.409 -6.813 0.885 1.00 98.25 97 GLY A N 1
ATOM 762 C CA . GLY A 1 97 ? -9.591 -7.725 1.690 1.00 98.25 97 GLY A CA 1
ATOM 763 C C . GLY A 1 97 ? -9.512 -7.308 3.164 1.00 98.25 97 GLY A C 1
ATOM 764 O O . GLY A 1 97 ? -9.593 -8.152 4.056 1.00 98.25 97 GLY A O 1
ATOM 765 N N . THR A 1 98 ? -9.400 -6.004 3.442 1.00 98.69 98 THR A N 1
ATOM 766 C CA . THR A 1 98 ? -9.425 -5.479 4.817 1.00 98.69 98 THR A CA 1
ATOM 767 C C . THR A 1 98 ? -10.810 -5.622 5.455 1.00 98.69 98 THR A C 1
ATOM 769 O O . THR A 1 98 ? -10.896 -6.047 6.605 1.00 98.69 98 THR A O 1
ATOM 772 N N . TYR A 1 99 ? -11.883 -5.335 4.713 1.00 98.69 99 TYR A N 1
ATOM 773 C CA . TYR A 1 99 ? -13.270 -5.527 5.148 1.00 98.69 99 TYR A CA 1
ATOM 774 C C . TYR A 1 99 ? -13.549 -6.985 5.524 1.00 98.69 99 TYR A C 1
ATOM 776 O O . TYR A 1 99 ? -14.007 -7.235 6.633 1.00 98.69 99 TYR A O 1
ATOM 784 N N . GLU A 1 100 ? -13.188 -7.939 4.663 1.00 98.69 100 GLU A N 1
ATOM 785 C CA . GLU A 1 100 ? -13.358 -9.378 4.908 1.00 98.69 100 GLU A CA 1
ATOM 786 C C . GLU A 1 100 ? -12.519 -9.855 6.099 1.00 98.69 100 GLU A C 1
ATOM 788 O O . GLU A 1 100 ? -12.949 -10.705 6.874 1.00 98.69 100 GLU A O 1
ATOM 793 N N . THR A 1 101 ? -11.327 -9.282 6.297 1.00 98.75 101 THR A N 1
ATOM 794 C CA . THR A 1 101 ? -10.495 -9.604 7.468 1.00 98.75 101 THR A CA 1
ATOM 795 C C . THR A 1 101 ? -11.199 -9.198 8.764 1.00 98.75 101 THR A C 1
ATOM 797 O O . THR A 1 101 ? -11.266 -9.988 9.707 1.00 98.75 101 THR A O 1
ATOM 800 N N . PHE A 1 102 ? -11.756 -7.986 8.814 1.00 98.69 102 PHE A N 1
ATOM 801 C CA . PHE A 1 102 ? -12.523 -7.521 9.969 1.00 98.69 102 PHE A CA 1
ATOM 802 C C . PHE A 1 102 ? -13.859 -8.258 10.123 1.00 98.69 102 PHE A C 1
ATOM 804 O O . PHE A 1 102 ? -14.216 -8.599 11.249 1.00 98.69 102 PHE A O 1
ATOM 811 N N . GLY A 1 103 ? -14.531 -8.602 9.023 1.00 98.69 103 GLY A N 1
ATOM 812 C CA . GLY A 1 103 ? -15.727 -9.446 9.023 1.00 98.69 103 GLY A CA 1
ATOM 813 C C . GLY A 1 103 ? -15.451 -10.841 9.588 1.00 98.69 103 GLY A C 1
ATOM 814 O O . GLY A 1 103 ? -16.190 -11.330 10.439 1.00 98.69 103 GLY A O 1
ATOM 815 N N . ALA A 1 104 ? -14.318 -11.456 9.240 1.00 98.69 104 ALA A N 1
ATOM 816 C CA . ALA A 1 104 ? -13.899 -12.733 9.816 1.00 98.69 104 ALA A CA 1
ATOM 817 C C . ALA A 1 104 ? -13.611 -12.634 11.327 1.00 98.69 104 ALA A C 1
ATOM 819 O O . ALA A 1 104 ? -13.917 -13.560 12.085 1.00 98.69 104 ALA A O 1
ATOM 820 N N . VAL A 1 105 ? -13.041 -11.513 11.792 1.00 98.62 105 VAL A N 1
ATOM 821 C CA . VAL A 1 105 ? -12.876 -11.237 13.230 1.00 98.62 105 VAL A CA 1
ATOM 822 C C . VAL A 1 105 ? -14.239 -11.088 13.910 1.00 98.62 105 VAL A C 1
ATOM 824 O O . VAL A 1 105 ? -14.450 -11.693 14.964 1.00 98.62 105 VAL A O 1
ATOM 827 N N . ALA A 1 106 ? -15.161 -10.343 13.299 1.00 98.56 106 ALA A N 1
ATOM 828 C CA . ALA A 1 106 ? -16.523 -10.144 13.783 1.00 98.56 106 ALA A CA 1
ATOM 829 C C . ALA A 1 106 ? -17.268 -11.478 13.934 1.00 98.56 106 ALA A C 1
ATOM 831 O O . ALA A 1 106 ? -17.743 -11.798 15.024 1.00 98.56 106 ALA A O 1
ATOM 832 N N . HIS A 1 107 ? -17.258 -12.314 12.892 1.00 98.38 107 HIS A N 1
ATOM 833 C CA . HIS A 1 107 ? -17.841 -13.658 12.906 1.00 98.38 107 HIS A CA 1
ATOM 834 C C . HIS A 1 107 ? -17.262 -14.520 14.033 1.00 98.38 107 HIS A C 1
ATOM 836 O O . HIS A 1 107 ? -17.983 -15.103 14.840 1.00 98.38 107 HIS A O 1
ATOM 842 N N . LYS A 1 108 ? -15.930 -14.559 14.148 1.00 98.44 108 LYS A N 1
ATOM 843 C CA . LYS A 1 108 ? -15.246 -15.450 15.093 1.00 98.44 108 LYS A CA 1
ATOM 844 C C . LYS A 1 108 ? -15.378 -15.023 16.559 1.00 98.44 108 LYS A C 1
ATOM 846 O O . LYS A 1 108 ? -15.183 -15.861 17.442 1.00 98.44 108 LYS A O 1
ATOM 851 N N . ARG A 1 109 ? -15.587 -13.733 16.844 1.00 97.94 109 ARG A N 1
ATOM 852 C CA . ARG A 1 109 ? -15.429 -13.179 18.204 1.00 97.94 109 ARG A CA 1
ATOM 853 C C . ARG A 1 109 ? -16.600 -12.341 18.709 1.00 97.94 109 ARG A C 1
ATOM 855 O O . ARG A 1 109 ? -16.736 -12.228 19.923 1.00 97.94 109 ARG A O 1
ATOM 862 N N . PHE A 1 110 ? -17.407 -11.757 17.828 1.00 97.75 110 PHE A N 1
ATOM 863 C CA . PHE A 1 110 ? -18.340 -10.683 18.187 1.00 97.75 110 PHE A CA 1
ATOM 864 C C . PHE A 1 110 ? -19.753 -10.863 17.611 1.00 97.75 110 PHE A C 1
ATOM 866 O O . PHE A 1 110 ? -20.560 -9.943 17.682 1.00 97.75 110 PHE A O 1
ATOM 873 N N . GLY A 1 111 ? -20.078 -12.058 17.105 1.00 95.50 111 GLY A N 1
ATOM 874 C CA . GLY A 1 111 ? -21.420 -12.376 16.612 1.00 95.50 111 GLY A CA 1
ATOM 875 C C . GLY A 1 111 ? -21.748 -11.665 15.303 1.00 95.50 111 GLY A C 1
ATOM 876 O O . GLY A 1 111 ? -22.778 -11.008 15.214 1.00 95.50 111 GLY A O 1
ATOM 877 N N . ASP A 1 112 ? -20.852 -11.779 14.317 1.00 97.31 112 ASP A N 1
ATOM 878 C CA . ASP A 1 112 ? -21.026 -11.285 12.938 1.00 97.31 112 ASP A CA 1
ATOM 879 C C . ASP A 1 112 ? -21.051 -9.760 12.751 1.00 97.31 112 ASP A C 1
ATOM 881 O O . ASP A 1 112 ? -21.248 -9.278 11.641 1.00 97.31 112 ASP A O 1
ATOM 885 N N . THR A 1 113 ? -20.776 -8.982 13.799 1.00 98.44 113 THR A N 1
ATOM 886 C CA . THR A 1 113 ? -20.663 -7.517 13.717 1.00 98.44 113 THR A CA 1
ATOM 887 C C . THR A 1 113 ? -19.541 -6.984 14.610 1.00 98.44 113 THR A C 1
ATOM 889 O O . THR A 1 113 ? -19.193 -7.596 15.621 1.00 98.44 113 THR A O 1
ATOM 892 N N . LEU A 1 114 ? -18.958 -5.835 14.252 1.00 98.81 114 LEU A N 1
ATOM 893 C CA . LEU A 1 114 ? -18.063 -5.069 15.126 1.00 98.81 114 LEU A CA 1
ATOM 894 C C . LEU A 1 114 ? -18.801 -3.970 15.908 1.00 98.81 114 LEU A C 1
ATOM 896 O O . LEU A 1 114 ? -18.159 -3.231 16.663 1.00 98.81 114 LEU A O 1
ATOM 900 N N . ALA A 1 115 ? -20.128 -3.868 15.801 1.00 98.75 115 ALA A N 1
ATOM 901 C CA . ALA A 1 115 ? -20.931 -2.915 16.557 1.00 98.75 115 ALA A CA 1
ATOM 902 C C . ALA A 1 115 ? -20.716 -3.062 18.074 1.00 98.75 115 ALA A C 1
ATOM 904 O O . ALA A 1 115 ? -20.956 -4.113 18.674 1.00 98.75 115 ALA A O 1
ATOM 905 N N . GLY A 1 116 ? -20.293 -1.975 18.725 1.00 98.44 116 GLY A N 1
ATOM 906 C CA . GLY A 1 116 ? -19.952 -1.973 20.154 1.00 98.44 116 GLY A CA 1
ATOM 907 C C . GLY A 1 116 ? -18.492 -2.323 20.465 1.00 98.44 116 GLY A C 1
ATOM 908 O O . GLY A 1 116 ? -18.112 -2.399 21.637 1.00 98.44 116 GLY A O 1
ATOM 909 N N . THR A 1 117 ? -17.655 -2.509 19.443 1.00 98.75 117 THR A N 1
ATOM 910 C CA . THR A 1 117 ? -16.208 -2.726 19.582 1.00 98.75 117 THR A CA 1
ATOM 911 C C . THR A 1 117 ? -15.415 -1.471 19.205 1.00 98.75 117 THR A C 1
ATOM 913 O O . THR A 1 117 ? -15.928 -0.571 18.541 1.00 98.75 117 THR A O 1
ATOM 916 N N . LEU A 1 118 ? -14.164 -1.399 19.667 1.00 98.75 118 LEU A N 1
ATOM 917 C CA . LEU A 1 118 ? -13.192 -0.388 19.251 1.00 98.75 118 LEU A CA 1
ATOM 918 C C . LEU A 1 118 ? -11.984 -1.104 18.653 1.00 98.75 118 LEU A C 1
ATOM 920 O O . LEU A 1 118 ? -11.378 -1.943 19.319 1.00 98.75 118 LEU A O 1
ATOM 924 N N . THR A 1 119 ? -11.631 -0.734 17.427 1.00 98.88 119 THR A N 1
ATOM 925 C CA . THR A 1 119 ? -10.403 -1.157 16.755 1.00 98.88 119 THR A CA 1
ATOM 926 C C . THR A 1 119 ? -9.382 -0.026 16.814 1.00 98.88 119 THR A C 1
ATOM 928 O O . THR A 1 119 ? -9.654 1.069 16.327 1.00 98.88 119 THR A O 1
ATOM 931 N N . LEU A 1 120 ? -8.202 -0.297 17.373 1.00 98.75 120 LEU A N 1
ATOM 932 C CA . LEU A 1 120 ? -7.051 0.608 17.359 1.00 98.75 120 LEU A CA 1
ATOM 933 C C . LEU A 1 120 ? -6.037 0.129 16.314 1.00 98.75 120 LEU A C 1
ATOM 935 O O . LEU A 1 120 ? -5.692 -1.052 16.292 1.00 98.75 120 LEU A O 1
ATOM 939 N N . THR A 1 121 ? -5.548 1.030 15.464 1.00 98.69 121 THR A N 1
ATOM 940 C CA . THR A 1 121 ? -4.504 0.725 14.473 1.00 98.69 121 THR A CA 1
ATOM 941 C C . THR A 1 121 ? -3.626 1.946 14.171 1.00 98.69 121 THR A C 1
ATOM 943 O O . THR A 1 121 ? -3.888 3.050 14.645 1.00 98.69 121 THR A O 1
ATOM 946 N N . GLY A 1 122 ? -2.575 1.755 13.371 1.00 98.38 122 GLY A N 1
ATOM 947 C CA . GLY A 1 122 ? -1.681 2.810 12.899 1.00 98.38 122 GLY A CA 1
ATOM 948 C C . GLY A 1 122 ? -1.420 2.736 11.391 1.00 98.38 122 GLY A C 1
ATOM 949 O O . GLY A 1 122 ? -1.490 1.671 10.776 1.00 98.38 122 GLY A O 1
ATOM 950 N N . GLY A 1 123 ? -1.097 3.881 10.790 1.00 98.00 123 GLY A N 1
ATOM 951 C CA . GLY A 1 123 ? -0.720 4.019 9.383 1.00 98.00 123 GLY A CA 1
ATOM 952 C C . GLY A 1 123 ? -1.908 4.204 8.433 1.00 98.00 123 GLY A C 1
ATOM 953 O O . GLY A 1 123 ? -2.449 3.255 7.871 1.00 98.00 123 GLY A O 1
ATOM 954 N N . CYS A 1 124 ? -2.236 5.454 8.126 1.00 97.69 124 CYS A N 1
ATOM 955 C CA . CYS A 1 124 ? -3.280 5.913 7.209 1.00 97.69 124 CYS A CA 1
ATOM 956 C C . CYS A 1 124 ? -2.727 6.231 5.795 1.00 97.69 124 CYS A C 1
ATOM 958 O O . CYS A 1 124 ? -3.112 7.182 5.101 1.00 97.69 124 CYS A O 1
ATOM 960 N N . GLY A 1 125 ? -1.776 5.415 5.331 1.00 95.25 125 GLY A N 1
ATOM 961 C CA . GLY A 1 125 ? -1.141 5.536 4.015 1.00 95.25 125 GLY A CA 1
ATOM 962 C C . GLY A 1 125 ? -2.027 5.086 2.842 1.00 95.25 125 GLY A C 1
ATOM 963 O O . GLY A 1 125 ? -3.233 4.913 2.970 1.00 95.25 125 GLY A O 1
ATOM 964 N N . GLY A 1 126 ? -1.417 4.863 1.668 1.00 93.50 126 GLY A N 1
ATOM 965 C CA . GLY A 1 126 ? -2.113 4.410 0.443 1.00 93.50 126 GLY A CA 1
ATOM 966 C C . GLY A 1 126 ? -3.023 3.193 0.640 1.00 93.50 126 GLY A C 1
ATOM 967 O O . GLY A 1 126 ? -4.154 3.210 0.178 1.00 93.50 126 GLY A O 1
ATOM 968 N N . MET A 1 127 ? -2.527 2.187 1.365 1.00 96.56 127 MET A N 1
ATOM 969 C CA . MET A 1 127 ? -3.250 0.941 1.653 1.00 96.56 127 MET A CA 1
ATOM 970 C C . MET A 1 127 ? -3.862 0.955 3.053 1.00 96.56 127 MET A C 1
ATOM 972 O O . MET A 1 127 ? -5.034 0.649 3.213 1.00 96.56 127 MET A O 1
ATOM 976 N N . GLY A 1 128 ? -3.090 1.371 4.064 1.00 97.25 128 GLY A N 1
ATOM 977 C CA . GLY A 1 128 ? -3.562 1.425 5.451 1.00 97.25 128 GLY A CA 1
ATOM 978 C C . GLY A 1 128 ? -4.714 2.412 5.677 1.00 97.25 128 GLY A C 1
ATOM 979 O O . GLY A 1 128 ? -5.495 2.236 6.603 1.00 97.25 128 GLY A O 1
ATOM 980 N N . GLY A 1 129 ? -4.907 3.383 4.781 1.00 97.81 129 GLY A N 1
ATOM 981 C CA . GLY A 1 129 ? -6.098 4.228 4.769 1.00 97.81 129 GLY A CA 1
ATOM 982 C C . GLY A 1 129 ? -7.401 3.494 4.433 1.00 97.81 129 GLY A C 1
ATOM 983 O O . GLY A 1 129 ? -8.446 4.116 4.518 1.00 97.81 129 GLY A O 1
ATOM 984 N N . ALA A 1 130 ? -7.373 2.212 4.050 1.00 98.50 130 ALA A N 1
ATOM 985 C CA . ALA A 1 130 ? -8.579 1.393 3.890 1.00 98.50 130 ALA A CA 1
ATOM 986 C C . ALA A 1 130 ? -9.127 0.868 5.225 1.00 98.50 130 ALA A C 1
ATOM 988 O O . ALA A 1 130 ? -10.300 0.517 5.305 1.00 98.50 130 ALA A O 1
ATOM 989 N N . GLN A 1 131 ? -8.278 0.804 6.258 1.00 98.81 131 GLN A N 1
ATOM 990 C CA . GLN A 1 131 ? -8.623 0.250 7.568 1.00 98.81 131 GLN A CA 1
ATOM 991 C C . GLN A 1 131 ? -9.842 0.920 8.213 1.00 98.81 131 GLN A C 1
ATOM 993 O O . GLN A 1 131 ? -10.711 0.179 8.668 1.00 98.81 131 GLN A O 1
ATOM 998 N N . PRO A 1 132 ? -9.967 2.263 8.239 1.00 98.81 132 PRO A N 1
ATOM 999 C CA . PRO A 1 132 ? -11.061 2.894 8.963 1.00 98.81 132 PRO A CA 1
ATOM 1000 C C . PRO A 1 132 ? -12.407 2.586 8.304 1.00 98.81 132 PRO A C 1
ATOM 1002 O O . PRO A 1 132 ? -13.293 2.058 8.969 1.00 98.81 132 PRO A O 1
ATOM 1005 N N . LEU A 1 133 ? -12.515 2.761 6.982 1.00 98.81 133 LEU A N 1
ATOM 1006 C CA . LEU A 1 133 ? -13.712 2.379 6.229 1.00 98.81 133 LEU A CA 1
ATOM 1007 C C . LEU A 1 133 ? -14.042 0.881 6.337 1.00 98.81 133 LEU A C 1
ATOM 1009 O O . LEU A 1 133 ? -15.204 0.508 6.445 1.00 98.81 133 LEU A O 1
ATOM 1013 N N . ALA A 1 134 ? -13.040 0.001 6.324 1.00 98.81 134 ALA A N 1
ATOM 1014 C CA . ALA A 1 134 ? -13.269 -1.435 6.483 1.00 98.81 134 ALA A CA 1
ATOM 1015 C C . ALA A 1 134 ? -13.877 -1.789 7.852 1.00 98.81 134 ALA A C 1
ATOM 1017 O O . ALA A 1 134 ? -14.745 -2.660 7.930 1.00 98.81 134 ALA A O 1
ATOM 1018 N N . VAL A 1 135 ? -13.445 -1.115 8.922 1.00 98.88 135 VAL A N 1
ATOM 1019 C CA . VAL A 1 135 ? -14.013 -1.286 10.267 1.00 98.88 135 VAL A CA 1
ATOM 1020 C C . VAL A 1 135 ? -15.433 -0.721 10.335 1.00 98.88 135 VAL A C 1
ATOM 1022 O O . VAL A 1 135 ? -16.318 -1.395 10.860 1.00 98.88 135 VAL A O 1
ATOM 1025 N N . THR A 1 136 ? -15.682 0.469 9.776 1.00 98.75 136 THR A N 1
ATOM 1026 C CA . THR A 1 136 ? -17.015 1.095 9.832 1.00 98.75 136 THR A CA 1
ATOM 1027 C C . THR A 1 136 ? -18.049 0.381 8.963 1.00 98.75 136 THR A C 1
ATOM 1029 O O . THR A 1 136 ? -19.208 0.303 9.362 1.00 98.75 136 THR A O 1
ATOM 1032 N N . LEU A 1 137 ? -17.647 -0.233 7.842 1.00 98.62 137 LEU A N 1
ATOM 1033 C CA . LEU A 1 137 ? -18.499 -1.137 7.052 1.00 98.62 137 LEU A CA 1
ATOM 1034 C C . LEU A 1 137 ? -18.879 -2.422 7.808 1.00 98.62 137 LEU A C 1
ATOM 1036 O O . LEU A 1 137 ? -19.874 -3.052 7.469 1.00 98.62 137 LEU A O 1
ATOM 1040 N N . ASN A 1 138 ? -18.107 -2.798 8.831 1.00 98.75 138 ASN A N 1
ATOM 1041 C CA . ASN A 1 138 ? -18.454 -3.846 9.794 1.00 98.75 138 ASN A CA 1
ATOM 1042 C C . ASN A 1 138 ? -19.122 -3.272 11.065 1.00 98.75 138 ASN A C 1
ATOM 1044 O O . ASN A 1 138 ? -19.171 -3.946 12.090 1.00 98.75 138 ASN A O 1
ATOM 1048 N N . GLU A 1 139 ? -19.613 -2.028 11.015 1.00 98.75 139 GLU A N 1
ATOM 1049 C CA . GLU A 1 139 ? -20.328 -1.320 12.092 1.00 98.75 139 GLU A CA 1
ATOM 1050 C C . GLU A 1 139 ? -19.478 -0.973 13.333 1.00 98.75 139 GLU A C 1
ATOM 1052 O O . GLU A 1 139 ? -20.006 -0.526 14.353 1.00 98.75 139 GLU A O 1
ATOM 1057 N N . GLY A 1 140 ? -18.154 -1.149 13.267 1.00 98.75 140 GLY A N 1
ATOM 1058 C CA . GLY A 1 140 ? -17.244 -0.904 14.387 1.00 98.75 140 GLY A CA 1
ATOM 1059 C C . GLY A 1 140 ? -16.753 0.539 14.502 1.00 98.75 140 GLY A C 1
ATOM 1060 O O . GLY A 1 140 ? -16.691 1.278 13.517 1.00 98.75 140 GLY A O 1
ATOM 1061 N N . ALA A 1 141 ? -16.322 0.921 15.707 1.00 98.88 141 ALA A N 1
ATOM 1062 C CA . ALA A 1 141 ? -15.565 2.153 15.910 1.00 98.88 141 ALA A CA 1
ATOM 1063 C C . ALA A 1 141 ? -14.072 1.925 15.612 1.00 98.88 141 ALA A C 1
ATOM 1065 O O . ALA A 1 141 ? -13.501 0.900 15.999 1.00 98.88 141 ALA A O 1
ATOM 1066 N N . CYS A 1 142 ? -13.421 2.886 14.959 1.00 98.88 142 CYS A N 1
ATOM 1067 C CA . CYS A 1 142 ? -12.003 2.83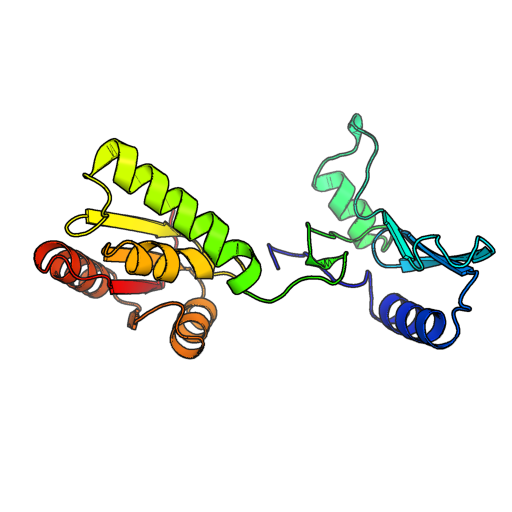4 14.612 1.00 98.88 142 CYS A CA 1
ATOM 1068 C C . CYS A 1 142 ? -11.261 4.073 15.118 1.00 98.88 142 CYS A C 1
ATOM 1070 O O . CYS A 1 142 ? -11.673 5.195 14.839 1.00 98.88 142 CYS A O 1
ATOM 1072 N N . LEU A 1 143 ? -10.138 3.859 15.802 1.00 98.88 143 LEU A N 1
ATOM 1073 C CA . LEU A 1 143 ? -9.137 4.882 16.086 1.00 98.88 143 LEU A CA 1
ATOM 1074 C C . LEU A 1 143 ? -7.872 4.548 15.288 1.00 98.88 143 LEU A C 1
ATOM 1076 O O . LEU A 1 143 ? -7.291 3.473 15.466 1.00 98.88 143 LEU A O 1
ATOM 1080 N N . ILE A 1 144 ? -7.459 5.445 14.392 1.00 98.81 144 ILE A N 1
ATOM 1081 C CA . ILE A 1 144 ? -6.273 5.265 13.548 1.00 98.81 144 ILE A CA 1
ATOM 1082 C C . ILE A 1 144 ? -5.242 6.366 13.795 1.00 98.81 144 ILE A C 1
ATOM 1084 O O . ILE A 1 144 ? -5.518 7.549 13.619 1.00 98.81 144 ILE A O 1
ATOM 1088 N N . VAL A 1 145 ? -4.026 5.967 14.157 1.00 98.81 145 VAL A N 1
ATOM 1089 C CA . VAL A 1 145 ? -2.906 6.893 14.367 1.00 98.81 145 VAL A CA 1
ATOM 1090 C C . VAL A 1 145 ? -2.104 7.044 13.072 1.00 98.81 145 VAL A C 1
ATOM 1092 O O . VAL A 1 145 ? -1.724 6.046 12.455 1.00 98.81 145 VAL A O 1
ATOM 1095 N N . ASP A 1 146 ? -1.802 8.267 12.646 1.00 98.56 146 ASP A N 1
ATOM 1096 C CA . ASP A 1 146 ? -0.795 8.518 11.605 1.00 98.56 146 ASP A CA 1
ATOM 1097 C C . ASP A 1 146 ? 0.045 9.743 11.966 1.00 98.56 146 ASP A C 1
ATOM 1099 O O . ASP A 1 146 ? -0.467 10.732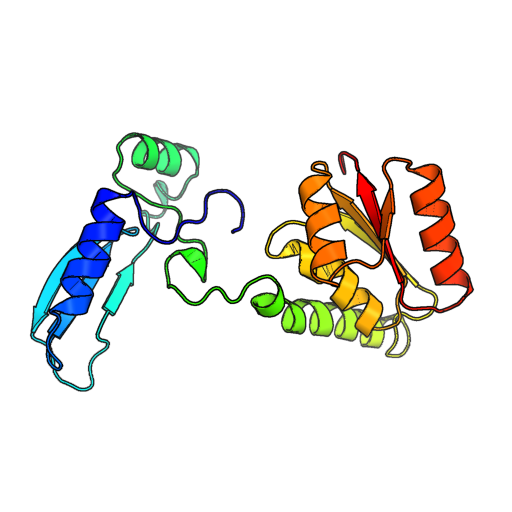 12.475 1.00 98.56 146 ASP A O 1
ATOM 1103 N N . VAL A 1 147 ? 1.345 9.686 11.690 1.00 98.12 147 VAL A N 1
ATOM 1104 C CA . VAL A 1 147 ? 2.278 10.773 12.015 1.00 98.12 147 VAL A CA 1
ATOM 1105 C C . VAL A 1 147 ? 2.132 11.971 11.070 1.00 98.12 147 VAL A C 1
ATOM 1107 O O . VAL A 1 147 ? 2.540 13.081 11.399 1.00 98.12 147 VAL A O 1
ATOM 1110 N N . ASP A 1 148 ? 1.566 11.761 9.881 1.00 97.88 148 ASP A N 1
ATOM 1111 C CA . ASP A 1 148 ? 1.441 12.757 8.824 1.00 97.88 148 ASP A CA 1
ATOM 1112 C C . ASP A 1 148 ? -0.030 13.167 8.650 1.00 97.88 148 ASP A C 1
ATOM 1114 O O . ASP A 1 148 ? -0.830 12.482 8.004 1.00 97.88 148 ASP A O 1
ATOM 1118 N N . ALA A 1 149 ? -0.377 14.344 9.178 1.00 98.12 149 ALA A N 1
ATOM 1119 C CA . ALA A 1 149 ? -1.715 14.931 9.089 1.00 98.12 149 ALA A CA 1
ATOM 1120 C C . ALA A 1 149 ? -2.259 14.996 7.648 1.00 98.12 149 ALA A C 1
ATOM 1122 O O . ALA A 1 149 ? -3.461 14.834 7.421 1.00 98.12 149 ALA A O 1
ATOM 1123 N N . SER A 1 150 ? -1.391 15.159 6.639 1.00 98.12 150 SER A N 1
ATOM 1124 C CA . SER A 1 150 ? -1.820 15.191 5.236 1.00 98.12 150 SER A CA 1
ATOM 1125 C C . SER A 1 150 ? -2.401 13.848 4.771 1.00 98.12 150 SER A C 1
ATOM 1127 O O . SER A 1 150 ? -3.257 13.805 3.879 1.00 98.12 150 SER A O 1
ATOM 1129 N N . ARG A 1 151 ? -1.982 12.734 5.389 1.00 97.62 151 ARG A N 1
ATOM 1130 C CA . ARG A 1 151 ? -2.510 11.392 5.115 1.00 97.62 151 ARG A CA 1
ATOM 1131 C C . ARG A 1 151 ? -3.918 11.234 5.651 1.00 97.62 151 ARG A C 1
ATOM 1133 O O . ARG A 1 151 ? -4.754 10.734 4.896 1.00 97.62 151 ARG A O 1
ATOM 1140 N N . LEU A 1 152 ? -4.165 11.689 6.880 1.00 98.56 152 LEU A N 1
ATOM 1141 C CA . LEU A 1 152 ? -5.483 11.691 7.521 1.00 98.56 152 LEU A CA 1
ATOM 1142 C C . LEU A 1 152 ? -6.452 12.597 6.759 1.00 98.56 152 LEU A C 1
ATOM 1144 O O . LEU A 1 152 ? -7.490 12.127 6.291 1.00 98.56 152 LEU A O 1
ATOM 1148 N N . ALA A 1 153 ? -6.060 13.849 6.506 1.00 98.50 153 ALA A N 1
ATOM 1149 C CA . ALA A 1 153 ? -6.869 14.816 5.766 1.00 98.50 153 ALA A CA 1
ATOM 1150 C C . ALA A 1 153 ? -7.267 14.299 4.374 1.00 98.50 153 ALA A C 1
ATOM 1152 O O . ALA A 1 153 ? -8.411 14.450 3.942 1.00 98.50 153 ALA A O 1
ATOM 1153 N N . ARG A 1 154 ? -6.347 13.617 3.676 1.00 98.00 154 ARG A N 1
ATOM 1154 C CA . ARG A 1 154 ? -6.661 12.967 2.400 1.00 98.00 154 ARG A CA 1
ATOM 1155 C C . ARG A 1 154 ? -7.715 11.866 2.547 1.00 98.00 154 ARG A C 1
ATOM 1157 O O . ARG A 1 154 ? -8.553 11.744 1.663 1.00 98.00 154 ARG A O 1
ATOM 1164 N N . ARG A 1 155 ? -7.692 11.064 3.620 1.00 98.44 155 ARG A N 1
ATOM 1165 C CA . ARG A 1 155 ? -8.679 9.982 3.814 1.00 98.44 155 ARG A CA 1
ATOM 1166 C C . ARG A 1 155 ? -10.044 10.534 4.174 1.00 98.44 155 ARG A C 1
ATOM 1168 O O . ARG A 1 155 ? -11.021 9.980 3.690 1.00 98.44 155 ARG A O 1
ATOM 1175 N N . VAL A 1 156 ? -10.105 11.642 4.910 1.00 98.56 156 VAL A N 1
ATOM 1176 C CA . VAL A 1 156 ? -11.366 12.364 5.119 1.00 98.56 156 VAL A CA 1
ATOM 1177 C C . VAL A 1 156 ? -11.918 12.879 3.795 1.00 98.56 156 VAL A C 1
ATOM 1179 O O . VAL A 1 156 ? -13.053 12.576 3.435 1.00 98.56 156 VAL A O 1
ATOM 1182 N N . LYS A 1 157 ? -11.090 13.563 2.995 1.00 98.19 157 LYS A N 1
ATOM 1183 C CA . LYS A 1 157 ? -11.489 14.043 1.663 1.00 98.19 157 LYS A CA 1
ATOM 1184 C C . LYS A 1 157 ? -12.000 12.914 0.758 1.00 98.19 157 LYS A C 1
ATOM 1186 O O . LYS A 1 157 ? -13.013 13.080 0.083 1.00 98.19 157 LYS A O 1
ATOM 1191 N N . ASP A 1 158 ? -11.299 11.783 0.743 1.00 97.25 158 ASP A N 1
ATOM 1192 C CA . ASP A 1 158 ? -11.630 10.629 -0.097 1.00 97.25 158 ASP A CA 1
ATOM 1193 C C . ASP A 1 158 ? -12.744 9.746 0.524 1.00 97.25 158 ASP A C 1
ATOM 1195 O O . ASP A 1 158 ? -13.148 8.763 -0.097 1.00 97.25 158 ASP A O 1
ATOM 1199 N N . ARG A 1 159 ? -13.267 10.102 1.713 1.00 98.19 159 ARG A N 1
ATOM 1200 C CA . ARG A 1 159 ? -14.315 9.392 2.483 1.00 98.19 159 ARG A CA 1
ATOM 1201 C C . ARG A 1 159 ? -13.950 7.964 2.906 1.00 98.19 159 ARG A C 1
ATOM 1203 O O . ARG A 1 159 ? -14.788 7.070 2.932 1.00 98.19 159 ARG A O 1
ATOM 1210 N N . TYR A 1 160 ? -12.679 7.759 3.229 1.00 98.62 160 TYR A N 1
ATOM 1211 C CA . TYR A 1 160 ? -12.142 6.533 3.831 1.00 98.62 160 TYR A CA 1
ATOM 1212 C C . TYR A 1 160 ? -11.925 6.645 5.351 1.00 98.62 160 TYR A C 1
ATOM 1214 O O . TYR A 1 160 ? -11.568 5.658 5.992 1.00 98.62 160 TYR A O 1
ATOM 1222 N N . LEU A 1 161 ? -12.093 7.850 5.894 1.00 98.81 161 LEU A N 1
ATOM 1223 C CA . LEU A 1 161 ? -12.010 8.218 7.305 1.00 98.81 161 LEU A CA 1
ATOM 1224 C C . LEU A 1 161 ? -13.095 9.273 7.556 1.00 98.81 161 LEU A C 1
ATOM 1226 O O . LEU A 1 161 ? -13.281 10.129 6.692 1.00 98.81 161 LEU A O 1
ATOM 1230 N N . ASP A 1 162 ? -13.801 9.226 8.683 1.00 98.81 162 ASP A N 1
ATOM 1231 C CA . ASP A 1 162 ? -14.903 10.163 8.942 1.00 98.81 162 ASP A CA 1
ATOM 1232 C C . ASP A 1 162 ? -14.387 11.526 9.415 1.00 98.81 162 ASP A C 1
ATOM 1234 O O . ASP A 1 162 ? -14.743 12.564 8.855 1.00 98.81 162 ASP A O 1
ATOM 1238 N N . GLU A 1 163 ? -13.493 11.532 10.404 1.00 98.62 163 GLU A N 1
ATOM 1239 C CA . GLU A 1 163 ? -12.873 12.751 10.924 1.00 98.62 163 GLU A CA 1
ATOM 1240 C C . GLU A 1 163 ? -11.434 12.514 11.402 1.00 98.62 163 GLU A C 1
ATOM 1242 O O . GLU A 1 163 ? -10.980 11.376 11.544 1.00 98.62 163 GLU A O 1
ATOM 1247 N N . TRP A 1 164 ? -10.695 13.598 11.648 1.00 98.69 164 TRP A N 1
ATOM 1248 C CA . TRP A 1 164 ? -9.394 13.528 12.307 1.00 98.69 164 TRP A CA 1
ATOM 1249 C C . TRP A 1 164 ? -9.153 14.735 13.214 1.00 98.69 164 TRP A C 1
ATOM 1251 O O . TRP A 1 164 ? -9.741 15.796 13.006 1.00 98.69 164 TRP A O 1
ATOM 1261 N N . THR A 1 165 ? -8.275 14.557 14.196 1.00 98.38 165 THR A N 1
ATOM 1262 C CA . THR A 1 165 ? -7.844 15.576 15.161 1.00 98.38 165 THR A CA 1
ATOM 1263 C C . THR A 1 165 ? -6.345 15.422 15.456 1.00 98.38 165 THR A C 1
ATOM 1265 O O . THR A 1 165 ? -5.747 14.387 15.151 1.00 98.38 165 THR A O 1
ATOM 1268 N N . ASP A 1 166 ? -5.705 16.452 15.992 1.00 97.81 166 ASP A N 1
ATOM 1269 C CA . ASP A 1 166 ? -4.336 16.403 16.522 1.00 97.81 166 ASP A CA 1
ATOM 1270 C C . ASP A 1 166 ? -4.289 16.259 18.054 1.00 97.81 166 ASP A C 1
ATOM 1272 O O . ASP A 1 166 ? -3.206 16.151 18.627 1.00 97.81 166 ASP A O 1
ATOM 1276 N N . ASP A 1 167 ? -5.453 16.181 18.701 1.00 98.31 167 ASP A N 1
ATOM 1277 C CA . ASP A 1 167 ? -5.607 15.941 20.134 1.00 98.31 167 ASP A CA 1
ATOM 1278 C C . ASP A 1 167 ? -5.952 14.464 20.404 1.00 98.31 167 ASP A C 1
ATOM 1280 O O . ASP A 1 167 ? -6.960 13.933 19.925 1.00 98.31 167 ASP A O 1
ATOM 1284 N N . LEU A 1 168 ? -5.096 13.781 21.169 1.00 98.25 168 LEU A N 1
ATOM 1285 C CA . LEU A 1 168 ? -5.280 12.371 21.508 1.00 98.25 168 LEU A CA 1
ATOM 1286 C C . LEU A 1 168 ? -6.490 12.134 22.412 1.00 98.25 168 LEU A C 1
ATOM 1288 O O . LEU A 1 168 ? -7.196 11.144 22.210 1.00 98.25 168 LEU A O 1
ATOM 1292 N N . ASP A 1 169 ? -6.729 13.013 23.382 1.00 98.50 169 ASP A N 1
ATOM 1293 C CA . ASP A 1 169 ? -7.823 12.846 24.334 1.00 98.50 169 ASP A CA 1
ATOM 1294 C C . ASP A 1 169 ? -9.166 13.008 23.605 1.00 98.50 169 ASP A C 1
ATOM 1296 O O . ASP A 1 169 ? -10.033 12.138 23.714 1.00 98.50 169 ASP A O 1
ATOM 1300 N N . ASP A 1 170 ? -9.290 14.023 22.739 1.00 98.50 170 ASP A N 1
ATOM 1301 C CA . ASP A 1 170 ? -10.460 14.202 21.860 1.00 98.50 170 ASP A CA 1
ATOM 1302 C C . ASP A 1 170 ? -10.688 12.981 20.952 1.00 98.50 170 ASP A C 1
ATOM 1304 O O . ASP A 1 170 ? -11.811 12.481 20.817 1.00 98.50 170 ASP A O 1
ATOM 1308 N N . ALA A 1 171 ? -9.618 12.450 20.346 1.00 98.69 171 ALA A N 1
ATOM 1309 C CA . ALA A 1 171 ? -9.720 11.294 19.461 1.00 98.69 171 ALA A CA 1
ATOM 1310 C C . ALA A 1 171 ? -10.233 10.043 20.190 1.00 98.69 171 ALA A C 1
ATOM 1312 O O . ALA A 1 171 ? -11.088 9.312 19.672 1.00 98.69 171 ALA A O 1
ATOM 1313 N N . VAL A 1 172 ? -9.709 9.795 21.393 1.00 98.69 172 VAL A N 1
ATOM 1314 C CA . VAL A 1 172 ? -10.107 8.672 22.246 1.00 98.69 172 VAL A CA 1
ATOM 1315 C C . VAL A 1 172 ? -11.557 8.829 22.694 1.00 98.69 172 VAL A C 1
ATOM 1317 O O . VAL A 1 172 ? -12.329 7.870 22.582 1.00 98.69 172 VAL A O 1
ATOM 1320 N N . ASP A 1 173 ? -11.959 10.021 23.131 1.00 98.75 173 ASP A N 1
ATOM 1321 C CA . ASP A 1 173 ? -13.322 10.291 23.587 1.00 98.75 173 ASP A CA 1
ATOM 1322 C C . ASP A 1 173 ? -14.353 10.057 22.480 1.00 98.75 173 ASP A C 1
ATOM 1324 O O . ASP A 1 173 ? -15.351 9.356 22.698 1.00 98.75 173 ASP A O 1
ATOM 1328 N N . LYS A 1 174 ? -14.085 10.550 21.266 1.00 98.69 174 LYS A N 1
ATOM 1329 C CA . LYS A 1 174 ? -14.937 10.330 20.086 1.00 98.69 174 LYS A CA 1
ATOM 1330 C C . LYS A 1 174 ? -15.036 8.856 19.702 1.00 98.69 174 LYS A C 1
ATOM 1332 O O . LYS A 1 174 ? -16.136 8.350 19.459 1.00 98.69 174 LYS A O 1
ATOM 1337 N N . ALA A 1 175 ? -13.912 8.139 19.683 1.00 98.69 175 ALA A N 1
ATOM 1338 C CA . ALA A 1 175 ? -13.893 6.719 19.341 1.00 98.69 175 ALA A CA 1
ATOM 1339 C C . ALA A 1 175 ? -14.637 5.865 20.388 1.00 98.69 175 ALA A C 1
ATOM 1341 O O . ALA A 1 175 ? -15.394 4.952 20.041 1.00 98.69 175 ALA A O 1
ATOM 1342 N N . LEU A 1 176 ? -14.483 6.182 21.678 1.00 98.81 176 LEU A N 1
ATOM 1343 C CA . LEU A 1 176 ? -15.211 5.520 22.761 1.00 98.81 176 LEU A CA 1
ATOM 1344 C C . LEU A 1 176 ? -16.703 5.875 22.769 1.00 98.81 176 LEU A C 1
ATOM 1346 O O . LEU A 1 176 ? -17.520 5.013 23.104 1.00 98.81 176 LEU A O 1
ATOM 1350 N N . ALA A 1 177 ? -17.079 7.099 22.391 1.00 98.81 177 ALA A N 1
ATOM 1351 C CA . ALA A 1 177 ? -18.478 7.482 22.209 1.00 98.81 177 ALA A CA 1
ATOM 1352 C C . ALA A 1 177 ? -19.139 6.652 21.102 1.00 98.81 177 ALA A C 1
ATOM 1354 O O . ALA A 1 177 ? -20.132 5.975 21.370 1.00 98.81 177 ALA A O 1
ATOM 1355 N N . ALA A 1 178 ? -18.527 6.581 19.916 1.00 98.75 178 ALA A N 1
ATOM 1356 C CA . ALA A 1 178 ? -19.022 5.760 18.810 1.00 98.75 178 ALA A CA 1
ATOM 1357 C C . ALA A 1 178 ? -19.156 4.274 19.187 1.00 98.75 178 ALA A C 1
ATOM 1359 O O . ALA A 1 178 ? -20.164 3.633 18.878 1.00 98.75 178 ALA A O 1
ATOM 1360 N N . LYS A 1 179 ? -18.182 3.738 19.939 1.00 98.75 179 LYS A N 1
ATOM 1361 C CA . LYS A 1 179 ? -18.262 2.385 20.504 1.00 98.75 179 LYS A CA 1
ATOM 1362 C C . LYS A 1 179 ? -19.510 2.215 21.377 1.00 98.75 179 LYS A C 1
ATOM 1364 O O . LYS A 1 179 ? -20.252 1.255 21.182 1.00 98.75 179 LYS A O 1
ATOM 1369 N N . ARG A 1 180 ? -19.751 3.111 22.345 1.00 98.75 180 ARG A N 1
ATOM 1370 C CA . ARG A 1 180 ? -20.928 3.042 23.240 1.00 98.75 180 ARG A CA 1
ATOM 1371 C C . ARG A 1 180 ? -22.242 3.147 22.467 1.00 98.75 180 ARG A C 1
ATOM 1373 O O . ARG A 1 180 ? -23.188 2.433 22.780 1.00 98.75 180 ARG A O 1
ATOM 1380 N N . GLU A 1 181 ? -22.269 3.989 21.442 1.00 98.62 181 GLU A N 1
ATOM 1381 C CA . GLU A 1 181 ? -23.409 4.187 20.541 1.00 98.62 181 GLU A CA 1
ATOM 1382 C C . GLU A 1 181 ? -23.639 3.014 19.578 1.00 98.62 181 GLU A C 1
ATOM 1384 O O . GLU A 1 181 ? -24.654 2.994 18.887 1.00 98.62 181 GLU A O 1
ATOM 1389 N N . ARG A 1 182 ? -22.718 2.037 19.522 1.00 98.50 182 ARG A N 1
ATOM 1390 C CA . ARG A 1 182 ? -22.725 0.936 18.543 1.00 98.50 182 ARG A CA 1
ATOM 1391 C C . ARG A 1 182 ? -22.774 1.450 17.096 1.00 98.50 182 ARG A C 1
ATOM 1393 O O . ARG A 1 182 ? -23.406 0.839 16.239 1.00 98.50 182 ARG A O 1
ATOM 1400 N N . ARG A 1 183 ? -22.117 2.582 16.840 1.00 98.38 183 ARG A N 1
ATOM 1401 C CA . ARG A 1 183 ? -22.105 3.273 15.551 1.00 98.38 183 ARG A CA 1
ATOM 1402 C C . ARG A 1 183 ? -20.768 3.055 14.852 1.00 98.38 183 ARG A C 1
ATOM 1404 O O . ARG A 1 183 ? -19.717 3.311 15.438 1.00 98.38 183 ARG A O 1
ATOM 1411 N N . GLY A 1 184 ? -20.824 2.655 13.583 1.00 98.62 184 GLY A N 1
ATOM 1412 C CA . GLY A 1 184 ? -19.657 2.653 12.708 1.00 98.62 184 GLY A CA 1
ATOM 1413 C C . GLY A 1 184 ? -19.121 4.074 12.558 1.00 98.62 184 GLY A C 1
ATOM 1414 O O . GLY A 1 184 ? -19.801 4.9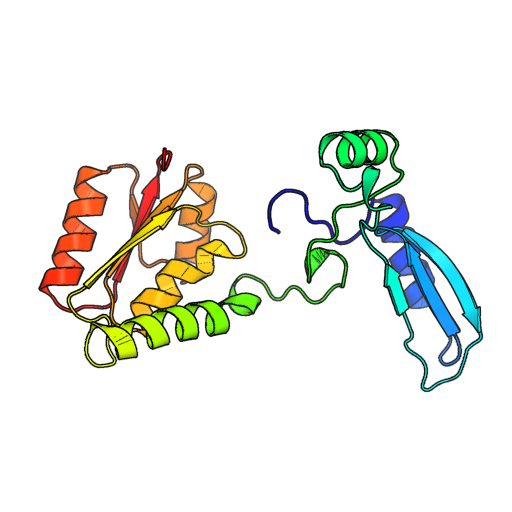30 11.995 1.00 98.62 184 GLY A O 1
ATOM 1415 N N . TRP A 1 185 ? -17.937 4.340 13.105 1.00 98.81 185 TRP A N 1
ATOM 1416 C CA . TRP A 1 185 ? -17.299 5.652 13.020 1.00 98.81 185 TRP A CA 1
ATOM 1417 C C . TRP A 1 185 ? -15.789 5.545 13.143 1.00 98.81 185 TRP A C 1
ATOM 1419 O O . TRP A 1 185 ? -15.276 4.758 13.940 1.00 98.81 185 TRP A O 1
ATOM 1429 N N . SER A 1 186 ? -15.076 6.358 12.381 1.00 98.88 186 SER A N 1
ATOM 1430 C CA . SER A 1 186 ? -13.626 6.338 12.318 1.00 98.88 186 SER A CA 1
ATOM 1431 C C . SER A 1 186 ? -13.005 7.695 12.619 1.00 98.88 186 SER A C 1
ATOM 1433 O O . SER A 1 186 ? -13.318 8.702 11.989 1.00 98.88 186 SER A O 1
ATOM 1435 N N . VAL A 1 187 ? -12.070 7.696 13.565 1.00 98.88 187 VAL A N 1
ATOM 1436 C CA . VAL A 1 187 ? -11.373 8.889 14.040 1.00 98.88 187 VAL A CA 1
ATOM 1437 C C . VAL A 1 187 ? -9.880 8.719 13.803 1.00 98.88 187 VAL A C 1
ATOM 1439 O O . VAL A 1 187 ? -9.268 7.741 14.236 1.00 98.88 187 VAL A O 1
ATOM 1442 N N . GLY A 1 188 ? -9.295 9.662 13.075 1.00 98.81 188 GLY A N 1
ATOM 1443 C CA . GLY A 1 188 ? -7.857 9.761 12.885 1.00 98.81 188 GLY A CA 1
ATOM 1444 C C . GLY A 1 188 ? -7.223 10.647 13.945 1.00 98.81 188 GLY A C 1
ATOM 1445 O O . GLY A 1 188 ? -7.784 11.686 14.277 1.00 98.81 188 GLY A O 1
ATOM 1446 N N . VAL A 1 189 ? -6.037 10.287 14.423 1.00 98.75 189 VAL A N 1
ATOM 1447 C CA . VAL A 1 189 ? -5.247 11.148 15.309 1.00 98.75 189 VAL A CA 1
ATOM 1448 C C . VAL A 1 189 ? -3.834 11.332 14.777 1.00 98.75 189 VAL A C 1
ATOM 1450 O O . VAL A 1 189 ? -3.188 10.364 14.358 1.00 98.75 189 VAL A O 1
ATOM 1453 N N . VAL A 1 190 ? -3.361 12.580 14.775 1.00 98.56 190 VAL A N 1
ATOM 1454 C CA . VAL A 1 190 ? -1.962 12.876 14.459 1.00 98.56 190 VAL A CA 1
ATOM 1455 C C . VAL A 1 190 ? -1.088 12.423 15.617 1.00 98.56 190 VAL A C 1
ATOM 1457 O O . VAL A 1 190 ? -1.206 12.921 16.730 1.00 98.56 190 VAL A O 1
ATOM 1460 N N . GLY A 1 191 ? -0.190 11.482 15.358 1.00 97.88 191 GLY A N 1
ATOM 1461 C CA . GLY A 1 191 ? 0.694 10.968 16.394 1.00 97.88 191 GLY A CA 1
ATOM 1462 C C . GLY A 1 191 ? 1.671 9.925 15.882 1.00 97.88 191 GLY A C 1
ATOM 1463 O O . GLY A 1 191 ? 1.550 9.406 14.772 1.00 97.88 191 GLY A O 1
ATOM 1464 N N . ASN A 1 192 ? 2.661 9.602 16.708 1.00 97.25 192 ASN A N 1
ATOM 1465 C CA . ASN A 1 192 ? 3.478 8.417 16.493 1.00 97.25 192 ASN A CA 1
ATOM 1466 C C . ASN A 1 192 ? 2.820 7.241 17.221 1.00 97.25 192 ASN A C 1
ATOM 1468 O O . ASN A 1 192 ? 2.420 7.383 18.369 1.00 97.25 192 ASN A O 1
ATOM 1472 N N . ALA A 1 193 ? 2.683 6.101 16.547 1.00 96.88 193 ALA A N 1
ATOM 1473 C CA . ALA A 1 193 ? 2.061 4.917 17.133 1.00 96.88 193 ALA A CA 1
ATOM 1474 C C . ALA A 1 193 ? 2.951 4.199 18.171 1.00 96.88 193 ALA A C 1
ATOM 1476 O O . ALA A 1 193 ? 2.457 3.301 18.849 1.00 96.88 193 ALA A O 1
ATOM 1477 N N . ALA A 1 194 ? 4.247 4.534 18.227 1.00 92.75 194 ALA A N 1
ATOM 1478 C CA . ALA A 1 194 ? 5.232 3.955 19.143 1.00 92.75 194 ALA A CA 1
ATOM 1479 C C . ALA A 1 194 ? 5.186 4.568 20.549 1.00 92.75 194 ALA A C 1
ATOM 1481 O O . ALA A 1 194 ? 4.921 5.787 20.647 1.00 92.75 194 ALA A O 1
#

Sequence (194 aa):
YGGTGRAARDWPSYHALMRTLATLRDDETMLVQSGRPVGVMRTHEWAPRVLIANSNLVGDWATWPEFRRLESLGLTMYGQMTAGSWIYIGTQGILQGTYETFGAVAHKRFGDTLAGTLTLTGGCGGMGGAQPLAVTLNEGACLIVDVDASRLARRVKDRYLDEWTDDLDDAVDKALAAKRERRGWSVGVVGNAA

Secondary structure (DSSP, 8-state):
-TTT--SSSSHHHHHHHHHHHHT--TTEEEEEETTEEEEEEE--TTS-SEEEE-S---GGG-SHHHHHHHHHTTS----TTTTTTT---TTHHHHHHHHHHHHHHHHHHTSS--TT-EEEEE--STTGGGHHHHHHHTT-EEEEEES-HHHHHHHHHTTSSSEEES-HHHHHHHHHHHHHTT--EEEEEES---